Protein AF-A0AAN0K1C9-F1 (afdb_monomer_lite)

pLDDT: mean 92.08, std 9.62, range [33.06, 98.75]

Foldseek 3Di:
DPDDWFKKKADAAQDKKKKWKDQVVVRDIDIDIYHNVRIPGGHDDDPCLDQDDQALSSFQSAIDMDMPDDMWMWIDDPADIDTDDDWDDDPPDQKFKWWADEAFDPDQAKKWKKKKAAQAAFKKKKKAWQAWWWDFLESPDHPGGTDTQGHRHIDMYTDHHSTMGMIIDGGRDGRTGTMIMIRGTIFMKTWIQFHDDPCCVVPVDGDIDIDTTGTPVVD

Organism: Amphimedon queenslandica (NCBI:txid400682)

Sequence (219 aa):
MRYSGYLTISTLSPLNVTYNITIDSFNYTRNGTVTKNSPDPYVYLSSSFYTSSSSFADRFKGIHLTSDQPISVSHFSYFYEYLILPYHEYPGVSQYEYYAVSTSSYRNTSLSQVLLVGCINNTVISIIPTVDLFIPIDVQKNGSDDILVTKGNSHTITLHEGQTLLLGKGNGSDISGTHFISNKPLTVITGHQCGSTPDMIEMPSCHEMQLQVSPTITW

InterPro domains:
  IPR035234 IgGFc-binding protein, N-terminal [PF17517] (83-219)

Secondary structure (DSSP, 8-state):
-----EEEEE---SS-EEEEEEEGGGTEEEEEEEBTTB-EEEEE--GGG---SSSGGGTT-PPEEEESS--EEEEE-SS-EEEEPPP-PPTT---EEEE------S-TT--EEEEEEE-SSSEEEEEE-SS-EEEES-TTSTTPPEEEE-TT--EEEEE-TT-EEEEEE-TT---TT-EEEESS-EEEEEEEEEEPPGGGGTS---EEEEEEEPPGGG-

Radius of gyration: 18.11 Å; chains: 1; bounding box: 46×47×50 Å

Structure (mmCIF, N/CA/C/O backbone):
data_AF-A0AAN0K1C9-F1
#
_entry.id   AF-A0AAN0K1C9-F1
#
loop_
_atom_site.group_PDB
_atom_site.id
_atom_site.type_symbol
_atom_site.label_atom_id
_atom_site.label_alt_id
_atom_site.label_comp_id
_atom_site.label_asym_id
_atom_site.label_entity_id
_atom_site.label_seq_id
_atom_site.pdbx_PDB_ins_code
_atom_site.Cartn_x
_atom_site.Cartn_y
_atom_site.Cartn_z
_atom_site.occupancy
_atom_site.B_iso_or_equiv
_atom_site.auth_seq_id
_atom_site.auth_comp_id
_atom_site.auth_asym_id
_atom_site.auth_atom_id
_atom_site.pdbx_PDB_model_num
ATOM 1 N N . MET A 1 1 ? 2.025 25.532 3.169 1.00 33.06 1 MET A N 1
ATOM 2 C CA . MET A 1 1 ? 1.625 24.272 3.830 1.00 33.06 1 MET A CA 1
ATOM 3 C C . MET A 1 1 ? 1.045 23.372 2.753 1.00 33.06 1 MET A C 1
ATOM 5 O O . MET A 1 1 ? 0.039 23.745 2.170 1.00 33.06 1 MET A O 1
ATOM 9 N N . ARG A 1 2 ? 1.728 22.283 2.378 1.00 40.00 2 ARG A N 1
ATOM 10 C CA . ARG A 1 2 ? 1.160 21.299 1.442 1.00 40.00 2 ARG A CA 1
ATOM 11 C C . ARG A 1 2 ? 0.152 20.479 2.238 1.00 40.00 2 ARG A C 1
ATOM 13 O O . ARG A 1 2 ? 0.535 19.897 3.246 1.00 40.00 2 ARG A O 1
ATOM 20 N N . TYR A 1 3 ? -1.115 20.544 1.848 1.00 46.06 3 TYR A N 1
ATOM 21 C CA . TYR A 1 3 ? -2.215 19.892 2.548 1.00 46.06 3 TYR A CA 1
ATOM 22 C C . TYR A 1 3 ? -1.964 18.387 2.613 1.00 46.06 3 TYR A C 1
ATOM 24 O O . TYR A 1 3 ? -2.042 17.700 1.598 1.00 46.06 3 TYR A O 1
ATOM 32 N N . SER A 1 4 ? -1.620 17.892 3.800 1.00 64.62 4 SER A N 1
ATOM 33 C CA . SER A 1 4 ? -1.638 16.467 4.079 1.00 64.62 4 SER A CA 1
ATOM 34 C C . SER A 1 4 ? -3.087 16.055 4.308 1.00 64.62 4 SER A C 1
ATOM 36 O O . SER A 1 4 ? -3.780 16.694 5.103 1.00 64.62 4 SER A O 1
ATOM 38 N N . GLY A 1 5 ? -3.554 15.030 3.594 1.00 81.69 5 GLY A N 1
ATOM 39 C CA . GLY A 1 5 ? -4.858 14.427 3.858 1.00 81.69 5 GLY A CA 1
ATOM 40 C C . GLY A 1 5 ? -4.995 13.961 5.312 1.00 81.69 5 GLY A C 1
ATOM 41 O O . GLY A 1 5 ? -4.023 13.919 6.073 1.00 81.69 5 GLY A O 1
ATOM 42 N N . TYR A 1 6 ? -6.213 13.627 5.712 1.00 91.19 6 TYR A N 1
ATOM 43 C CA . TYR A 1 6 ? -6.521 13.095 7.034 1.00 91.19 6 TYR A CA 1
ATOM 44 C C . TYR A 1 6 ? -7.282 11.783 6.895 1.00 91.19 6 TYR A C 1
ATOM 46 O O . TYR A 1 6 ? -7.949 11.544 5.889 1.00 91.19 6 TYR A O 1
ATOM 54 N N . LEU A 1 7 ? -7.170 10.920 7.903 1.00 94.44 7 LEU A N 1
ATOM 55 C CA . LEU A 1 7 ? -8.057 9.767 7.995 1.00 94.44 7 LEU A CA 1
ATOM 56 C C . LEU A 1 7 ? -9.363 10.183 8.670 1.00 94.44 7 LEU A C 1
ATOM 58 O O . LEU A 1 7 ? -9.385 11.036 9.559 1.00 94.44 7 LEU A O 1
ATOM 62 N N . THR A 1 8 ? -10.444 9.540 8.268 1.00 95.69 8 THR A N 1
ATOM 63 C CA . THR A 1 8 ? -11.718 9.543 8.971 1.00 95.69 8 THR A CA 1
ATOM 64 C C . THR A 1 8 ? -11.947 8.136 9.498 1.00 95.69 8 THR A C 1
ATOM 66 O O . THR A 1 8 ? -11.926 7.174 8.729 1.00 95.69 8 THR A O 1
ATOM 69 N N . ILE A 1 9 ? -12.147 8.016 10.810 1.00 97.62 9 ILE A N 1
ATOM 70 C CA . ILE A 1 9 ? -12.373 6.738 11.487 1.00 97.62 9 ILE A CA 1
ATOM 71 C C . ILE A 1 9 ? -13.778 6.745 12.073 1.00 97.62 9 ILE A C 1
ATOM 73 O O . ILE A 1 9 ? -14.166 7.651 12.811 1.00 97.62 9 ILE A O 1
ATOM 77 N N . SER A 1 10 ? -14.557 5.724 11.741 1.00 97.69 10 SER A N 1
ATOM 78 C CA . SER A 1 10 ? -15.935 5.580 12.208 1.00 97.69 10 SER A CA 1
ATOM 79 C C . SER A 1 10 ? -16.248 4.128 12.549 1.00 97.69 10 SER A C 1
ATOM 81 O O . SER A 1 10 ? -15.516 3.214 12.184 1.00 97.69 10 SER A O 1
ATOM 83 N N . THR A 1 11 ? -17.340 3.899 13.268 1.00 98.12 11 THR A N 1
ATOM 84 C CA . THR A 1 11 ? -17.842 2.557 13.577 1.00 98.12 11 THR A CA 1
ATOM 85 C C . THR A 1 11 ? -19.363 2.569 13.556 1.00 98.12 11 THR A C 1
ATOM 87 O O . THR A 1 11 ? -19.981 3.618 13.716 1.00 98.12 11 THR A O 1
ATOM 90 N N . LEU A 1 12 ? -19.980 1.402 13.386 1.00 97.56 12 LEU A N 1
ATOM 91 C CA . LEU A 1 12 ? -21.415 1.220 13.615 1.00 97.56 12 LEU A CA 1
ATOM 92 C C . LEU A 1 12 ? -21.724 0.764 15.048 1.00 97.56 12 LEU A C 1
ATOM 94 O O . LEU A 1 12 ? -22.898 0.682 15.417 1.00 97.56 12 LEU A O 1
ATOM 98 N N . SER A 1 13 ? -20.697 0.475 15.854 1.00 97.19 13 SER A N 1
ATOM 99 C CA . SER A 1 13 ? -20.865 0.008 17.228 1.00 97.19 13 SER A CA 1
ATOM 100 C C . SER A 1 13 ? -21.502 1.090 18.112 1.00 97.19 13 SER A C 1
ATOM 102 O O . SER A 1 13 ? -21.074 2.250 18.080 1.00 97.19 13 SER A O 1
ATOM 104 N N . PRO A 1 14 ? -22.523 0.748 18.922 1.00 95.25 14 PRO A N 1
ATOM 105 C CA . PRO A 1 14 ? -23.060 1.656 19.933 1.00 95.25 14 PRO A CA 1
ATOM 106 C C . PRO A 1 14 ? -22.138 1.778 21.156 1.00 95.25 14 PRO A C 1
ATOM 108 O O . PRO A 1 14 ? -22.350 2.661 21.984 1.00 95.25 14 PRO A O 1
ATOM 111 N N . LEU A 1 15 ? -21.148 0.888 21.289 1.00 96.75 15 LEU A N 1
ATOM 112 C CA . LEU A 1 15 ? -20.151 0.909 22.354 1.00 96.75 15 LEU A CA 1
ATOM 113 C C . LEU A 1 15 ? -18.926 1.723 21.928 1.00 96.75 15 LEU A C 1
ATOM 115 O O . LEU A 1 15 ? -18.698 1.950 20.740 1.00 96.75 15 LEU A O 1
ATOM 119 N N . ASN A 1 16 ? -18.126 2.132 22.912 1.00 97.88 16 ASN A N 1
ATOM 120 C CA . ASN A 1 16 ? -16.812 2.715 22.659 1.00 97.88 16 ASN A CA 1
ATOM 121 C C . ASN A 1 16 ? -15.917 1.674 21.980 1.00 97.88 16 ASN A C 1
ATOM 123 O O . ASN A 1 16 ? -15.723 0.585 22.519 1.00 97.88 16 ASN A O 1
ATOM 127 N N . VAL A 1 17 ? -15.379 2.040 20.820 1.00 98.44 17 VAL A N 1
ATOM 128 C CA . VAL A 1 17 ? -14.394 1.266 20.062 1.00 98.44 17 VAL A CA 1
ATOM 129 C C . VAL A 1 17 ? -13.075 2.007 20.140 1.00 98.44 17 VAL A C 1
ATOM 131 O O . VAL A 1 17 ? -12.996 3.175 19.747 1.00 98.44 17 VAL A O 1
ATOM 134 N N . THR A 1 18 ? -12.054 1.353 20.677 1.00 98.38 18 THR A N 1
ATOM 135 C CA . THR A 1 18 ? -10.714 1.925 20.766 1.00 98.38 18 THR A CA 1
ATOM 136 C C . THR A 1 18 ? -9.910 1.547 19.532 1.00 98.38 18 THR A C 1
ATOM 138 O O . THR A 1 18 ? -10.008 0.434 19.015 1.00 98.38 18 THR A O 1
ATOM 141 N N . TYR A 1 19 ? -9.130 2.498 19.029 1.00 98.31 19 TYR A N 1
ATOM 142 C CA . TYR A 1 19 ? -8.223 2.267 17.915 1.00 98.31 19 TYR A CA 1
ATOM 143 C C . TYR A 1 19 ? -6.839 2.829 18.235 1.00 98.31 19 TYR A C 1
ATOM 145 O O . TYR A 1 19 ? -6.699 3.781 19.011 1.00 98.31 19 TYR A O 1
ATOM 153 N N . ASN A 1 20 ? -5.823 2.252 17.606 1.00 98.19 20 ASN A N 1
ATOM 154 C CA . ASN A 1 20 ? -4.437 2.670 17.718 1.00 98.19 20 ASN A CA 1
ATOM 155 C C . ASN A 1 20 ? -3.793 2.728 16.329 1.00 98.19 20 ASN A C 1
ATOM 157 O O . ASN A 1 20 ? -3.970 1.820 15.518 1.00 98.19 20 ASN A O 1
ATOM 161 N N . ILE A 1 21 ? -3.049 3.798 16.070 1.00 97.38 21 ILE A N 1
ATOM 162 C CA . ILE A 1 21 ? -2.261 4.016 14.859 1.00 97.38 21 ILE A CA 1
ATOM 163 C C . ILE A 1 21 ? -0.796 4.051 15.266 1.00 97.38 21 ILE A C 1
ATOM 165 O O . ILE A 1 21 ? -0.411 4.918 16.053 1.00 97.38 21 ILE A O 1
ATOM 169 N N . THR A 1 22 ? 0.021 3.176 14.690 1.00 97.00 22 THR A N 1
ATOM 170 C CA . THR A 1 22 ? 1.473 3.177 14.875 1.00 97.00 22 THR A CA 1
ATOM 171 C C . THR A 1 22 ? 2.214 3.316 13.554 1.00 97.00 22 THR A C 1
ATOM 173 O O . THR A 1 22 ? 1.748 2.891 12.494 1.00 97.00 22 THR A O 1
ATOM 176 N N . ILE A 1 23 ? 3.375 3.968 13.623 1.00 94.69 23 ILE A N 1
ATOM 177 C CA . ILE A 1 23 ? 4.350 4.042 12.532 1.00 94.69 23 ILE A CA 1
ATOM 178 C C . ILE A 1 23 ? 5.735 3.915 13.162 1.00 94.69 23 ILE A C 1
ATOM 180 O O . ILE A 1 23 ? 6.307 4.890 13.662 1.00 94.69 23 ILE A O 1
ATOM 184 N N . ASP A 1 24 ? 6.256 2.692 13.167 1.00 92.81 24 ASP A N 1
ATOM 185 C CA . ASP A 1 24 ? 7.396 2.306 14.003 1.00 92.81 24 ASP A CA 1
ATOM 186 C C . ASP A 1 24 ? 8.668 3.094 13.680 1.00 92.81 24 ASP A C 1
ATOM 188 O O . ASP A 1 24 ? 9.373 3.550 14.580 1.00 92.81 24 ASP A O 1
ATOM 192 N N . SER A 1 25 ? 8.929 3.346 12.396 1.00 92.38 25 SER A N 1
ATOM 193 C CA . SER A 1 25 ? 10.110 4.092 11.937 1.00 92.38 25 SER A CA 1
ATOM 194 C C . SER A 1 25 ? 10.165 5.543 12.418 1.00 92.38 25 SER A C 1
ATOM 196 O O . SER A 1 25 ? 11.238 6.147 12.425 1.00 92.38 25 SER A O 1
ATOM 198 N N . PHE A 1 26 ? 9.027 6.101 12.834 1.00 93.38 26 PHE A N 1
ATOM 199 C CA . PHE A 1 26 ? 8.923 7.454 13.372 1.00 93.38 26 PHE A CA 1
ATOM 200 C C . PHE A 1 26 ? 8.668 7.474 14.878 1.00 93.38 26 PHE A C 1
ATOM 202 O O . PHE A 1 26 ? 8.499 8.560 15.432 1.00 93.38 26 PHE A O 1
ATOM 209 N N . ASN A 1 27 ? 8.618 6.307 15.538 1.00 95.06 27 ASN A N 1
ATOM 210 C CA . ASN A 1 27 ? 8.170 6.178 16.926 1.00 95.06 27 ASN A CA 1
ATOM 211 C C . ASN A 1 27 ? 6.843 6.933 17.161 1.00 95.06 27 ASN A C 1
ATOM 213 O O . ASN A 1 27 ? 6.670 7.656 18.146 1.00 95.06 27 ASN A O 1
ATOM 217 N N . TYR A 1 28 ? 5.940 6.845 16.181 1.00 95.00 28 TYR A N 1
ATOM 218 C CA . TYR A 1 28 ? 4.659 7.535 16.206 1.00 95.00 28 TYR A CA 1
ATOM 219 C C . TYR A 1 28 ? 3.581 6.589 16.713 1.00 95.00 28 TYR A C 1
ATOM 221 O O . TYR A 1 28 ? 3.413 5.500 16.166 1.00 95.00 28 TYR A O 1
ATOM 229 N N . THR A 1 29 ? 2.810 7.061 17.689 1.00 96.62 29 THR A N 1
ATOM 230 C CA . THR A 1 29 ? 1.634 6.369 18.214 1.00 96.62 29 THR A CA 1
ATOM 231 C C . THR A 1 29 ? 0.508 7.374 18.410 1.00 96.62 29 THR A C 1
ATOM 233 O O . THR A 1 29 ? 0.707 8.429 19.019 1.00 96.62 29 THR A O 1
ATOM 236 N N . ARG A 1 30 ? -0.692 7.036 17.939 1.00 95.94 30 ARG A N 1
ATOM 237 C CA . ARG A 1 30 ? -1.924 7.773 18.220 1.00 95.94 30 ARG A CA 1
ATOM 238 C C . ARG A 1 30 ? -3.024 6.800 18.608 1.00 95.94 30 ARG A C 1
ATOM 240 O O . ARG A 1 30 ? -3.415 5.958 17.812 1.00 95.94 30 ARG A O 1
ATOM 247 N N . ASN A 1 31 ? -3.589 7.017 19.786 1.00 97.44 31 ASN A N 1
ATOM 248 C CA . ASN A 1 31 ? -4.783 6.316 20.236 1.00 97.44 31 ASN A CA 1
ATOM 249 C C . ASN A 1 31 ? -6.020 7.187 20.017 1.00 97.44 31 ASN A C 1
ATOM 251 O O . ASN A 1 31 ? -5.942 8.416 20.093 1.00 97.44 31 ASN A O 1
ATOM 255 N N . GLY A 1 32 ? -7.163 6.549 19.806 1.00 97.31 32 GLY A N 1
ATOM 256 C CA . GLY A 1 32 ? -8.448 7.228 19.778 1.00 97.31 32 GLY A CA 1
ATOM 257 C C . GLY A 1 32 ? -9.598 6.315 20.168 1.00 97.31 32 GLY A C 1
ATOM 258 O O . GLY A 1 32 ? -9.439 5.119 20.418 1.00 97.31 32 GLY A O 1
ATOM 259 N N . THR A 1 33 ? -10.779 6.908 20.276 1.00 98.06 33 THR A N 1
ATOM 260 C CA . THR A 1 33 ? -12.010 6.194 20.607 1.00 98.06 33 THR A CA 1
ATOM 261 C C . THR A 1 33 ? -13.136 6.753 19.764 1.00 98.06 33 THR A C 1
ATOM 263 O O . THR A 1 33 ? -13.287 7.968 19.661 1.00 98.06 33 THR A O 1
ATOM 266 N N . VAL A 1 34 ? -13.918 5.863 19.163 1.00 98.31 34 VAL A N 1
ATOM 267 C CA . VAL A 1 34 ? -15.064 6.215 18.324 1.00 98.31 34 VAL A CA 1
ATOM 268 C C . VAL A 1 34 ? -16.305 5.454 18.771 1.00 98.31 34 VAL A C 1
ATOM 270 O O . VAL A 1 34 ? -16.225 4.381 19.365 1.00 98.31 34 VAL A O 1
ATOM 2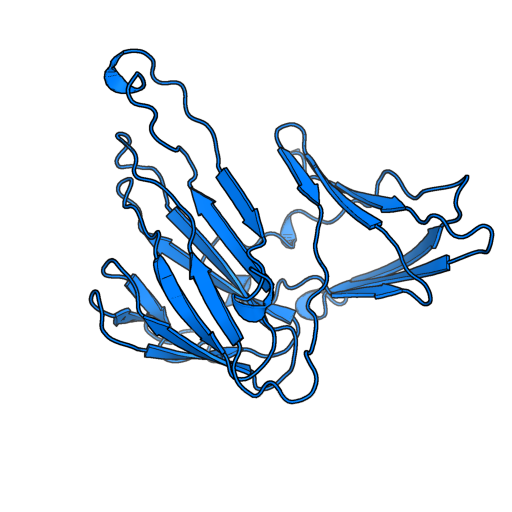73 N N . THR A 1 35 ? -17.468 6.020 18.473 1.00 98.06 35 THR A N 1
ATOM 274 C CA . THR A 1 35 ? -18.777 5.360 18.597 1.00 98.06 35 THR A CA 1
ATOM 275 C C . THR A 1 35 ? -19.601 5.671 17.353 1.00 98.06 35 THR A C 1
ATOM 277 O O . THR A 1 35 ? -19.266 6.592 16.605 1.00 98.06 35 THR A O 1
ATOM 280 N N . LYS A 1 36 ? -20.726 4.975 17.157 1.00 96.88 36 LYS A N 1
ATOM 281 C CA . LYS A 1 36 ? -21.668 5.251 16.060 1.00 96.88 36 LYS A CA 1
ATOM 282 C C . LYS A 1 36 ? -22.036 6.732 15.900 1.00 96.88 36 LYS A C 1
ATOM 284 O O . LYS A 1 36 ? -22.201 7.197 14.778 1.00 96.88 36 LYS A O 1
ATOM 289 N N . ASN A 1 37 ? -22.172 7.463 17.007 1.00 97.25 37 ASN A N 1
ATOM 290 C CA . ASN A 1 37 ? -22.610 8.863 16.999 1.00 97.25 37 ASN A CA 1
ATOM 291 C C . ASN A 1 37 ? -21.453 9.865 17.163 1.00 97.25 37 ASN A C 1
ATOM 293 O O . ASN A 1 37 ? -21.694 11.068 17.160 1.00 97.25 37 ASN A O 1
ATOM 297 N N . SER A 1 38 ? -20.217 9.387 17.327 1.00 97.31 38 SER A N 1
ATOM 298 C CA . SER A 1 38 ? -19.027 10.224 17.499 1.00 97.31 38 SER A CA 1
ATOM 299 C C . SER A 1 38 ? -17.847 9.609 16.738 1.00 97.31 38 SER A C 1
ATOM 301 O O . SER A 1 38 ? -17.017 8.931 17.354 1.00 97.31 38 SER A O 1
ATOM 303 N N . PRO A 1 39 ? -17.783 9.785 15.404 1.00 97.19 39 PRO A N 1
ATOM 304 C CA . PRO A 1 39 ? -16.604 9.410 14.629 1.00 97.19 39 PRO A CA 1
ATOM 305 C C . PRO A 1 39 ? -15.412 10.321 14.968 1.00 97.19 39 PRO A C 1
ATOM 307 O O . PRO A 1 39 ? -15.586 11.389 15.556 1.00 97.19 39 PRO A O 1
ATOM 310 N N . ASP A 1 40 ? -14.209 9.923 14.555 1.00 97.19 40 ASP A N 1
ATOM 311 C CA . ASP A 1 40 ? -13.023 10.786 14.531 1.00 97.19 40 ASP A CA 1
ATOM 312 C C . ASP A 1 40 ? -12.809 11.272 13.085 1.00 97.19 40 ASP A C 1
ATOM 314 O O . ASP A 1 40 ? -12.222 10.553 12.268 1.00 97.19 40 ASP A O 1
ATOM 318 N N . PRO A 1 41 ? -13.358 12.446 12.714 1.00 93.94 41 PRO A N 1
ATOM 319 C CA . PRO A 1 41 ? -13.371 12.901 11.328 1.00 93.94 41 PRO A CA 1
ATOM 320 C C . PRO A 1 41 ? -12.017 13.410 10.831 1.00 93.94 41 PRO A C 1
ATOM 322 O O . PRO A 1 41 ? -11.820 13.452 9.622 1.00 93.94 41 PRO A O 1
ATOM 325 N N . TYR A 1 42 ? -11.102 13.795 11.728 1.00 93.50 42 TYR A N 1
ATOM 326 C CA . TYR A 1 42 ? -9.882 14.526 11.377 1.00 93.50 42 TYR A CA 1
ATOM 327 C C . TYR A 1 42 ? -8.641 13.912 12.025 1.00 93.50 42 TYR A C 1
ATOM 329 O O . TYR A 1 42 ? -7.988 14.483 12.908 1.00 93.50 42 TYR A O 1
ATOM 337 N N . VAL A 1 43 ? -8.269 12.732 11.543 1.00 94.56 43 VAL A N 1
ATOM 338 C CA . VAL A 1 43 ? -7.042 12.063 11.955 1.00 94.56 43 VAL A CA 1
ATOM 339 C C . VAL A 1 43 ? -5.870 12.549 11.102 1.00 94.56 43 VAL A C 1
ATOM 341 O O . VAL A 1 43 ? -5.519 11.944 10.090 1.00 94.56 43 VAL A O 1
ATOM 344 N N . TYR A 1 44 ? -5.269 13.677 11.487 1.00 91.62 44 TYR A N 1
ATOM 345 C CA . TYR A 1 44 ? -4.112 14.226 10.775 1.00 91.62 44 TYR A CA 1
ATOM 346 C C . TYR A 1 44 ? -2.852 13.377 10.963 1.00 91.62 44 TYR A C 1
ATOM 348 O O . TYR A 1 44 ? -2.445 13.085 12.090 1.00 91.62 44 TYR A O 1
ATOM 356 N N . LEU A 1 45 ? -2.212 13.051 9.841 1.00 88.38 45 LEU A N 1
ATOM 357 C CA . LEU A 1 45 ? -0.918 12.383 9.768 1.00 88.38 45 LEU A CA 1
ATOM 358 C C . LEU A 1 45 ? 0.117 13.317 9.135 1.00 88.38 45 LEU A C 1
ATOM 360 O O . LEU A 1 45 ? -0.205 14.132 8.270 1.00 88.38 45 LEU A O 1
ATOM 364 N N . SER A 1 46 ? 1.372 13.214 9.573 1.00 89.44 46 SER A N 1
ATOM 365 C CA . SER A 1 46 ? 2.448 14.044 9.031 1.00 89.44 46 SER A CA 1
ATOM 366 C C . SER A 1 46 ? 2.735 13.683 7.574 1.00 89.44 46 SER A C 1
ATOM 368 O O . SER A 1 46 ? 2.882 12.511 7.231 1.00 89.44 46 SER A O 1
ATOM 370 N N . SER A 1 47 ? 2.939 14.695 6.727 1.00 86.81 47 SER A N 1
ATOM 371 C CA . SER A 1 47 ? 3.417 14.496 5.347 1.00 86.81 47 SER A CA 1
ATOM 372 C C . SER A 1 47 ? 4.774 13.777 5.254 1.00 86.81 47 SER A C 1
ATOM 374 O O . SER A 1 47 ? 5.098 13.217 4.210 1.00 86.81 47 SER A O 1
ATOM 376 N N . SER A 1 48 ? 5.556 13.728 6.342 1.00 88.81 48 SER A N 1
ATOM 377 C CA . SER A 1 48 ? 6.792 12.932 6.407 1.00 88.81 48 SER A CA 1
ATOM 378 C C . SER A 1 48 ? 6.551 11.427 6.253 1.00 88.81 48 SER A C 1
ATOM 380 O O . SER A 1 48 ? 7.478 10.700 5.898 1.00 88.81 48 SER A O 1
ATOM 382 N N . PHE A 1 49 ? 5.321 10.963 6.492 1.00 90.12 49 PHE A N 1
ATOM 383 C CA . PHE A 1 49 ? 4.931 9.558 6.371 1.00 90.12 49 PHE A CA 1
ATOM 384 C C . PHE A 1 49 ? 4.597 9.157 4.926 1.00 90.12 49 PHE A C 1
ATOM 386 O O . PHE A 1 49 ? 4.328 7.993 4.656 1.00 90.12 49 PHE A O 1
ATOM 393 N N . TYR A 1 50 ? 4.639 10.084 3.964 1.00 89.06 50 TYR A N 1
ATOM 394 C CA . TYR A 1 50 ? 4.395 9.751 2.561 1.00 89.06 50 TYR A CA 1
ATOM 395 C C . TYR A 1 50 ? 5.557 8.978 1.952 1.00 89.06 50 TYR A C 1
ATOM 397 O O . TYR A 1 50 ? 6.715 9.384 2.066 1.00 89.06 50 TYR A O 1
ATOM 405 N N . THR A 1 51 ? 5.236 7.879 1.273 1.00 91.25 51 THR A N 1
ATOM 406 C CA . THR A 1 51 ? 6.186 7.154 0.426 1.00 91.25 51 THR A CA 1
ATOM 407 C C . THR A 1 51 ? 6.211 7.839 -0.935 1.00 91.25 51 THR A C 1
ATOM 409 O O . THR A 1 51 ? 5.211 7.829 -1.646 1.00 91.25 51 THR A O 1
ATOM 412 N N . SER A 1 52 ? 7.330 8.473 -1.280 1.00 89.75 52 SER A N 1
ATOM 413 C CA . SER A 1 52 ? 7.457 9.296 -2.493 1.00 89.75 52 SER A CA 1
ATOM 414 C C . SER A 1 52 ? 8.455 8.739 -3.508 1.00 89.75 52 SER A C 1
ATOM 416 O O . SER A 1 52 ? 8.506 9.194 -4.649 1.00 89.75 52 SER A O 1
ATOM 418 N N . SER A 1 53 ? 9.250 7.754 -3.097 1.00 89.75 53 SER A N 1
ATOM 419 C CA . SER A 1 53 ? 10.326 7.162 -3.881 1.00 89.75 53 SER A CA 1
ATOM 420 C C . SER A 1 53 ? 10.558 5.699 -3.496 1.00 89.75 53 SER A C 1
ATOM 422 O O . SER A 1 53 ? 10.080 5.227 -2.466 1.00 89.75 53 SER A O 1
ATOM 424 N N . SER A 1 54 ? 11.345 4.993 -4.308 1.00 87.94 54 SER A N 1
ATOM 425 C CA . SER A 1 54 ? 11.865 3.649 -4.015 1.00 87.94 54 SER A CA 1
ATOM 426 C C . SER A 1 54 ? 13.105 3.658 -3.100 1.00 87.94 54 SER A C 1
ATOM 428 O O . SER A 1 54 ? 13.674 2.599 -2.800 1.00 87.94 54 SER A O 1
ATOM 430 N N . SER A 1 55 ? 13.562 4.843 -2.670 1.00 90.88 55 SER A N 1
ATOM 431 C CA . SER A 1 55 ? 14.781 5.001 -1.872 1.00 90.88 55 SER A CA 1
ATOM 432 C C . SER A 1 55 ? 14.645 4.349 -0.499 1.00 90.88 55 SER A C 1
ATOM 434 O O . SER A 1 55 ? 13.553 4.273 0.055 1.00 90.88 55 SER A O 1
ATOM 436 N N . PHE A 1 56 ? 15.764 3.913 0.082 1.00 92.19 56 PHE A N 1
ATOM 437 C CA . PHE A 1 56 ? 15.761 3.220 1.373 1.00 92.19 56 PHE A CA 1
ATOM 438 C C . PHE A 1 56 ? 15.079 4.018 2.499 1.00 92.19 56 PHE A C 1
ATOM 440 O O . PHE A 1 56 ? 14.369 3.442 3.318 1.00 92.19 56 PHE A O 1
ATOM 447 N N . ALA A 1 57 ? 15.223 5.347 2.501 1.00 90.75 57 ALA A N 1
ATOM 448 C CA . ALA A 1 57 ? 14.595 6.230 3.487 1.00 90.75 57 ALA A CA 1
ATOM 449 C C . ALA A 1 57 ? 13.052 6.235 3.424 1.00 90.75 57 ALA A C 1
ATOM 451 O O . ALA A 1 57 ? 12.395 6.569 4.409 1.00 90.75 57 ALA A O 1
ATOM 452 N N . ASP A 1 58 ? 12.472 5.843 2.288 1.00 93.25 58 ASP A N 1
ATOM 453 C CA . ASP A 1 58 ? 11.026 5.766 2.080 1.00 93.25 58 ASP A CA 1
ATOM 454 C C . ASP A 1 58 ? 10.458 4.352 2.314 1.00 93.25 58 ASP A C 1
ATOM 456 O O . ASP A 1 58 ? 9.244 4.174 2.225 1.00 93.25 58 ASP A O 1
ATOM 460 N N . ARG A 1 59 ? 11.290 3.351 2.654 1.00 93.31 59 ARG A N 1
ATOM 461 C CA . ARG A 1 59 ? 10.886 1.928 2.732 1.00 93.31 59 ARG A CA 1
ATOM 462 C C . ARG A 1 59 ? 10.285 1.471 4.062 1.00 93.31 59 ARG A C 1
ATOM 464 O O . ARG A 1 59 ? 10.010 0.289 4.242 1.00 93.31 59 ARG A O 1
ATOM 471 N N . PHE A 1 60 ? 10.088 2.378 5.011 1.00 94.00 60 PHE A N 1
ATOM 472 C CA . PHE A 1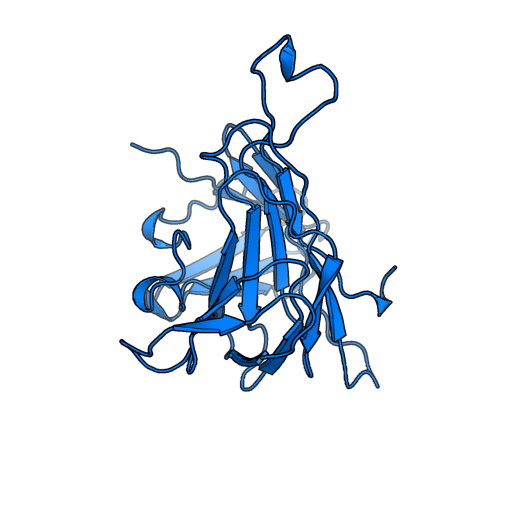 60 ? 9.645 2.036 6.367 1.00 94.00 60 PHE A CA 1
ATOM 473 C C . PHE A 1 60 ? 8.471 2.908 6.803 1.00 94.00 60 PHE A C 1
ATOM 475 O O . PHE A 1 60 ? 8.407 3.337 7.946 1.00 94.00 60 PHE A O 1
ATOM 482 N N . LYS A 1 61 ? 7.573 3.258 5.882 1.00 94.38 61 LYS A N 1
ATOM 483 C CA . LYS A 1 61 ? 6.517 4.253 6.130 1.00 94.38 61 LYS A CA 1
ATOM 484 C C . LYS A 1 61 ? 5.120 3.642 6.273 1.00 94.38 61 LYS A C 1
ATOM 486 O O . LYS A 1 61 ? 4.127 4.359 6.171 1.00 94.38 61 LYS A O 1
ATOM 491 N N . GLY A 1 62 ? 5.032 2.328 6.484 1.00 94.50 62 GLY A N 1
ATOM 492 C CA . GLY A 1 62 ? 3.767 1.630 6.669 1.00 94.50 62 GLY A CA 1
ATOM 493 C C . GLY A 1 62 ? 3.041 2.119 7.919 1.00 94.50 62 GLY A C 1
ATOM 494 O O . GLY A 1 62 ? 3.630 2.229 8.991 1.00 94.50 62 GLY A O 1
ATOM 495 N N . ILE A 1 63 ? 1.755 2.420 7.761 1.00 94.50 63 ILE A N 1
ATOM 496 C CA . ILE A 1 63 ? 0.873 2.829 8.852 1.00 94.50 63 ILE A CA 1
ATOM 497 C C . ILE A 1 63 ? 0.121 1.590 9.318 1.00 94.50 63 ILE A C 1
ATOM 499 O O . ILE A 1 63 ? -0.635 1.004 8.541 1.00 94.50 63 ILE A O 1
ATOM 503 N N . HIS A 1 64 ? 0.307 1.207 10.577 1.00 95.69 64 HIS A N 1
ATOM 504 C CA . HIS A 1 64 ? -0.433 0.109 11.180 1.00 95.69 64 HIS A CA 1
ATOM 505 C C . HIS A 1 64 ? -1.584 0.682 12.006 1.00 95.69 64 HIS A C 1
ATOM 507 O O . HIS A 1 64 ? -1.371 1.421 12.964 1.00 95.69 64 HIS A O 1
ATOM 513 N N . LEU A 1 65 ? -2.816 0.368 11.610 1.00 96.62 65 LEU A N 1
ATOM 514 C CA . LEU A 1 65 ? -4.024 0.763 12.320 1.00 96.62 65 LEU A CA 1
ATOM 515 C C . LEU A 1 65 ? -4.721 -0.486 12.857 1.00 96.62 65 LEU A C 1
ATOM 517 O O . LEU A 1 65 ? -5.057 -1.388 12.095 1.00 96.62 65 LEU A O 1
ATOM 521 N N . THR A 1 66 ? -4.945 -0.517 14.167 1.00 96.88 66 THR A N 1
ATOM 522 C CA . THR A 1 66 ? -5.624 -1.610 14.875 1.00 96.88 66 THR A CA 1
ATOM 523 C C . THR A 1 66 ? -6.811 -1.082 15.667 1.00 96.88 66 THR A C 1
ATOM 525 O O . THR A 1 66 ? -6.839 0.088 16.052 1.00 96.88 66 THR A O 1
ATOM 528 N N . SER A 1 67 ? -7.796 -1.939 15.920 1.00 97.50 67 SER A N 1
ATOM 529 C CA . SER A 1 67 ? -8.946 -1.623 16.768 1.00 97.50 67 SER A CA 1
ATOM 530 C C . SER A 1 67 ? -9.455 -2.856 17.504 1.00 97.50 67 SER A C 1
ATOM 532 O O . SER A 1 67 ? -9.250 -3.986 17.063 1.00 97.50 67 SER A O 1
ATOM 534 N N . ASP A 1 68 ? -10.125 -2.638 18.634 1.00 97.44 68 ASP A N 1
ATOM 535 C CA . ASP A 1 68 ? -10.728 -3.707 19.445 1.00 97.44 68 ASP A CA 1
ATOM 536 C C . ASP A 1 68 ? -12.060 -4.233 18.874 1.00 97.44 68 ASP A C 1
ATOM 538 O O . ASP A 1 68 ? -12.480 -5.347 19.188 1.00 97.44 68 ASP A O 1
ATOM 542 N N . GLN A 1 69 ? -12.719 -3.452 18.015 1.00 97.12 69 GLN A N 1
ATOM 543 C CA . GLN A 1 69 ? -13.936 -3.809 17.283 1.00 97.12 69 GLN A CA 1
ATOM 544 C C . GLN A 1 69 ? -13.889 -3.263 15.846 1.00 97.12 69 GLN A C 1
ATOM 546 O O . GLN A 1 69 ? -13.065 -2.394 15.546 1.00 97.12 69 GLN A O 1
ATOM 551 N N . PRO A 1 70 ? -14.777 -3.726 14.942 1.00 97.00 70 PRO A N 1
ATOM 552 C CA . PRO A 1 70 ? -14.821 -3.237 13.569 1.00 97.00 70 PRO A CA 1
ATOM 553 C C . PRO A 1 70 ? -14.988 -1.715 13.462 1.00 97.00 70 PRO A C 1
ATOM 555 O O . PRO A 1 70 ? -15.874 -1.105 14.074 1.00 97.00 70 PRO A O 1
ATOM 558 N N . ILE A 1 71 ? -14.157 -1.125 12.610 1.00 97.75 71 ILE A N 1
ATOM 559 C CA . ILE A 1 71 ? -14.173 0.285 12.224 1.00 97.75 71 ILE A CA 1
ATOM 560 C C . ILE A 1 71 ? -14.102 0.403 10.699 1.00 97.75 71 ILE A C 1
ATOM 562 O O . ILE A 1 71 ? -13.657 -0.514 10.013 1.00 97.75 71 ILE A O 1
ATOM 566 N N . SER A 1 72 ? -14.524 1.550 10.180 1.00 97.38 72 SER 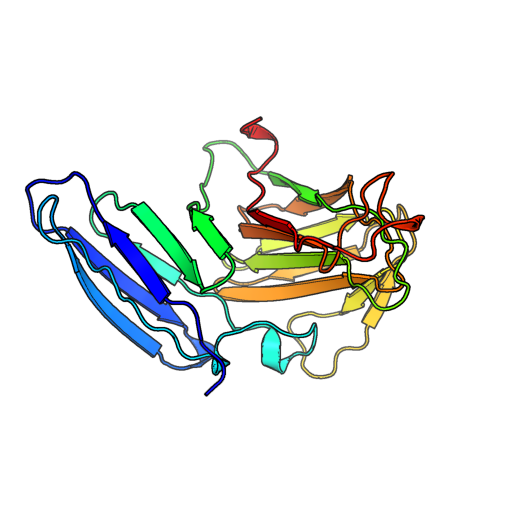A N 1
ATOM 567 C CA . SER A 1 72 ? -14.276 1.981 8.809 1.00 97.38 72 SER A CA 1
ATOM 568 C C . SER A 1 72 ? -13.232 3.085 8.828 1.00 97.38 72 SER A C 1
ATOM 570 O O . SER A 1 72 ? -13.346 4.027 9.617 1.00 97.38 72 SER A O 1
ATOM 572 N N . VAL A 1 73 ? -12.243 2.975 7.943 1.00 96.88 73 VAL A N 1
ATOM 573 C CA . VAL A 1 73 ? -11.166 3.953 7.795 1.00 96.88 73 VAL A CA 1
ATOM 574 C C . VAL A 1 73 ? -11.162 4.448 6.358 1.00 96.88 73 VAL A C 1
ATOM 576 O O . VAL A 1 73 ? -10.948 3.670 5.433 1.00 96.88 73 VAL A O 1
ATOM 579 N N . SER A 1 74 ? -11.364 5.745 6.177 1.00 94.75 74 SER A N 1
ATOM 580 C CA . SER A 1 74 ? -11.235 6.402 4.876 1.00 94.75 74 SER A CA 1
ATOM 581 C C . SER A 1 74 ? -10.103 7.412 4.935 1.00 94.75 74 SER A C 1
ATOM 583 O O . SER A 1 74 ? -9.905 8.057 5.961 1.00 94.75 74 SER A O 1
ATOM 585 N N . HIS A 1 75 ? -9.365 7.572 3.845 1.00 91.06 75 HIS A N 1
ATOM 586 C CA . HIS A 1 75 ? -8.450 8.692 3.682 1.00 91.06 75 HIS A CA 1
ATOM 587 C C . HIS A 1 75 ? -9.128 9.770 2.848 1.00 91.06 75 HIS A C 1
ATOM 589 O O . HIS A 1 75 ? -9.614 9.483 1.755 1.00 91.06 75 HIS A O 1
ATOM 595 N N . PHE A 1 76 ? -9.092 11.006 3.333 1.00 88.38 76 PHE A N 1
ATOM 596 C CA . PHE A 1 76 ? -9.591 12.173 2.629 1.00 88.38 76 PHE A CA 1
ATOM 597 C C . PHE A 1 76 ? -8.466 13.175 2.369 1.00 88.38 76 PHE A C 1
ATOM 599 O O . PHE A 1 76 ? -7.679 13.529 3.246 1.00 88.38 76 PHE A O 1
ATOM 606 N N . SER A 1 77 ? -8.437 13.702 1.155 1.00 82.69 77 SER A N 1
ATOM 607 C CA . SER A 1 77 ? -7.659 14.866 0.752 1.00 82.69 77 SER A CA 1
ATOM 608 C C . SER A 1 77 ? -8.528 15.762 -0.125 1.00 82.69 77 SER A C 1
ATOM 610 O O . SER A 1 77 ? -9.578 15.343 -0.597 1.00 82.69 77 SER A O 1
ATOM 612 N N . TYR A 1 78 ? -8.075 16.988 -0.393 1.00 77.19 78 TYR A N 1
ATOM 613 C CA . TYR A 1 78 ? -8.828 17.935 -1.224 1.00 77.19 78 TYR A CA 1
ATOM 614 C C . TYR A 1 78 ? -9.205 17.378 -2.613 1.00 77.19 78 TYR A C 1
ATOM 616 O O . TYR A 1 78 ? -10.193 17.809 -3.196 1.00 77.19 78 TYR A O 1
ATOM 624 N N . PHE A 1 79 ? -8.427 16.425 -3.132 1.00 74.62 79 PHE A N 1
ATOM 625 C CA . PHE A 1 79 ? -8.608 15.870 -4.473 1.00 74.62 79 PHE A CA 1
ATOM 626 C C . PHE A 1 79 ? -9.094 14.415 -4.485 1.00 74.62 79 PHE A C 1
ATOM 628 O O . PHE A 1 79 ? -9.618 13.971 -5.502 1.00 74.62 79 PHE A O 1
ATOM 635 N N . TYR A 1 80 ? -8.939 13.680 -3.379 1.00 79.25 80 TYR A N 1
ATOM 636 C CA . TYR A 1 80 ? -9.133 12.229 -3.347 1.00 79.25 80 TYR A CA 1
ATOM 637 C C . TYR A 1 80 ? -9.763 11.773 -2.045 1.00 79.25 80 TYR A C 1
ATOM 639 O O . TYR A 1 80 ? -9.318 12.175 -0.968 1.00 79.25 80 TYR A O 1
ATOM 647 N N . GLU A 1 81 ? -10.700 10.843 -2.159 1.00 85.50 81 GLU A N 1
ATOM 648 C CA . GLU A 1 81 ? -11.206 10.047 -1.053 1.00 85.50 81 GLU A CA 1
ATOM 649 C C . GLU A 1 81 ? -11.130 8.570 -1.437 1.00 85.50 81 GLU A C 1
ATOM 651 O O . GLU A 1 81 ? -11.494 8.198 -2.552 1.00 85.50 81 GLU A O 1
ATOM 656 N N . TYR A 1 82 ? -10.640 7.727 -0.532 1.00 87.94 82 TYR A N 1
ATOM 657 C CA . TYR A 1 82 ? -10.684 6.281 -0.723 1.00 87.94 82 TYR A CA 1
ATOM 658 C C . TYR A 1 82 ? -10.840 5.546 0.603 1.00 87.94 82 TYR A C 1
ATOM 660 O O . TYR A 1 82 ? -10.325 5.964 1.644 1.00 87.94 82 TYR A O 1
ATOM 668 N N . LEU A 1 83 ? -11.552 4.422 0.539 1.00 92.25 83 LEU A N 1
ATOM 669 C CA . LEU A 1 83 ? -11.666 3.476 1.638 1.00 92.25 83 LEU A CA 1
ATOM 670 C C . LEU A 1 83 ? -10.347 2.710 1.779 1.00 92.25 83 LEU A C 1
ATOM 672 O O . LEU A 1 83 ? -9.817 2.196 0.793 1.00 92.25 83 LEU A O 1
ATOM 676 N N . ILE A 1 84 ? -9.835 2.621 3.002 1.00 93.50 84 ILE A N 1
ATOM 677 C CA . ILE A 1 84 ? -8.683 1.785 3.330 1.00 93.50 84 ILE A CA 1
ATOM 678 C C . ILE A 1 84 ? -9.211 0.409 3.716 1.00 93.50 84 ILE A C 1
ATOM 680 O O . ILE A 1 84 ? -9.999 0.275 4.654 1.00 93.50 84 ILE A O 1
ATOM 684 N N . LEU A 1 85 ? -8.780 -0.616 2.987 1.00 94.25 85 LEU A N 1
ATOM 685 C CA . LEU A 1 85 ? -9.185 -1.989 3.251 1.00 94.25 85 LEU A CA 1
ATOM 686 C C . LEU A 1 85 ? -8.186 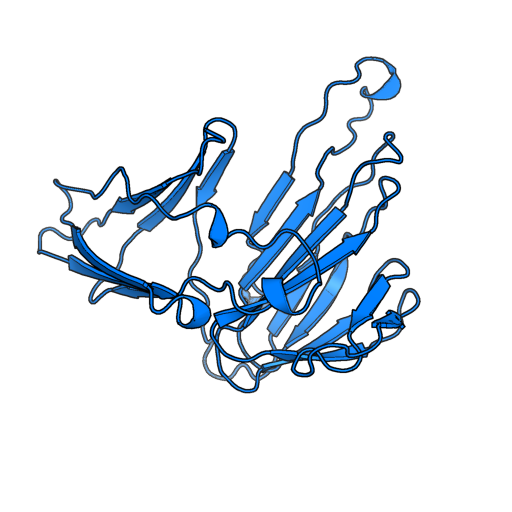-2.648 4.211 1.00 94.25 85 LEU A C 1
ATOM 688 O O . LEU A 1 85 ? -6.974 -2.439 4.074 1.00 94.25 85 LEU A O 1
ATOM 692 N N . PRO A 1 86 ? -8.653 -3.466 5.166 1.00 93.44 86 PRO A N 1
ATOM 693 C CA . PRO A 1 86 ? -7.753 -4.277 5.969 1.00 93.44 86 PRO A CA 1
ATOM 694 C C . PRO A 1 86 ? -7.066 -5.320 5.081 1.00 93.44 86 PRO A C 1
ATOM 696 O O . PRO A 1 86 ? -7.660 -5.831 4.127 1.00 93.44 86 PRO A O 1
ATOM 699 N N . TYR A 1 87 ? -5.830 -5.684 5.419 1.00 92.56 87 TYR A N 1
ATOM 700 C CA . TYR A 1 87 ? -5.296 -6.952 4.934 1.00 92.56 87 TYR A CA 1
ATOM 701 C C . TYR A 1 87 ? -6.025 -8.101 5.647 1.00 92.56 87 TYR A C 1
ATOM 703 O O . TYR A 1 87 ? -6.515 -7.940 6.767 1.00 92.56 87 TYR A O 1
ATOM 711 N N . HIS A 1 88 ? -6.120 -9.258 4.997 1.00 91.81 88 HIS A N 1
ATOM 712 C CA . HIS A 1 88 ? -6.833 -10.408 5.543 1.00 91.81 88 HIS A CA 1
ATOM 713 C C . HIS A 1 88 ? -6.057 -11.695 5.284 1.00 91.81 88 HIS A C 1
ATOM 715 O O . HIS A 1 88 ? -5.655 -11.961 4.151 1.00 91.81 88 HIS A O 1
ATOM 721 N N . GLU A 1 89 ? -5.860 -12.491 6.334 1.00 94.31 89 GLU A N 1
ATOM 722 C CA . GLU A 1 89 ? -5.346 -13.855 6.225 1.00 94.31 89 GLU A CA 1
ATOM 723 C C . GLU A 1 89 ? -6.501 -14.818 5.939 1.00 94.31 89 GLU A C 1
ATOM 725 O O . GLU A 1 89 ? -7.418 -14.952 6.747 1.00 94.31 89 GLU A O 1
ATOM 730 N N . TYR A 1 90 ? -6.454 -15.510 4.801 1.00 93.19 90 TYR A N 1
ATOM 731 C CA . TYR A 1 90 ? -7.443 -16.527 4.447 1.00 93.19 90 TYR A CA 1
ATOM 732 C C . TYR A 1 90 ? -6.984 -17.909 4.947 1.00 93.19 90 TYR A C 1
ATOM 734 O O . TYR A 1 90 ? -5.904 -18.371 4.562 1.00 93.19 90 TYR A O 1
ATOM 742 N N . PRO A 1 91 ? -7.774 -18.609 5.784 1.00 92.94 91 PRO A N 1
ATOM 743 C CA . PRO A 1 91 ? -7.411 -19.936 6.276 1.00 92.94 91 PRO A CA 1
ATOM 744 C C . PRO A 1 91 ? -7.137 -20.931 5.141 1.00 92.94 91 PRO A C 1
ATOM 746 O O . PRO A 1 91 ? -7.932 -21.067 4.215 1.00 92.94 91 PRO A O 1
ATOM 749 N N . GLY A 1 92 ? -6.016 -21.652 5.230 1.00 92.62 92 GLY A N 1
ATOM 750 C CA . GLY A 1 92 ? -5.612 -22.645 4.227 1.00 92.62 92 GLY A CA 1
ATOM 751 C C . GLY A 1 92 ? -4.969 -22.064 2.962 1.00 92.62 92 GLY A C 1
ATOM 752 O O . GLY A 1 92 ? -4.606 -22.828 2.072 1.00 92.62 92 GLY A O 1
ATOM 753 N N . VAL A 1 93 ? -4.789 -20.743 2.884 1.00 95.50 93 VAL A N 1
ATOM 754 C CA . VAL A 1 93 ? -4.158 -20.069 1.745 1.00 95.50 93 VAL A CA 1
ATOM 755 C C . VAL A 1 93 ? -2.683 -19.825 2.032 1.00 95.50 93 VAL A C 1
ATOM 757 O O . VAL A 1 93 ? -2.325 -19.098 2.955 1.00 95.50 93 VAL A O 1
ATOM 760 N N . SER A 1 94 ? -1.817 -20.430 1.220 1.00 94.94 94 SER A N 1
ATOM 761 C CA . SER A 1 94 ? -0.357 -20.283 1.311 1.00 94.94 94 SER A CA 1
ATOM 762 C C . SER A 1 94 ? 0.227 -19.291 0.304 1.00 94.94 94 SER A C 1
ATOM 764 O O . SER A 1 94 ? 1.430 -19.037 0.325 1.00 94.94 94 SER A O 1
ATOM 766 N N . GLN A 1 95 ? -0.598 -18.784 -0.614 1.00 97.56 95 GLN A N 1
ATOM 767 C CA . GLN A 1 95 ? -0.189 -17.893 -1.691 1.00 97.56 95 GLN A CA 1
ATOM 768 C C . GLN A 1 95 ? -1.294 -16.879 -1.990 1.00 97.56 95 GLN A C 1
ATOM 770 O O . GLN A 1 95 ? -2.461 -17.240 -2.115 1.00 97.56 95 GLN A O 1
ATOM 775 N N . TYR A 1 96 ? -0.901 -15.620 -2.127 1.00 98.44 96 TYR A N 1
ATOM 776 C CA . TYR A 1 96 ? -1.749 -14.482 -2.440 1.00 98.44 96 TYR A CA 1
ATOM 777 C C . TYR A 1 96 ? -1.263 -13.879 -3.751 1.00 98.44 96 TYR A C 1
ATOM 779 O O . TYR A 1 96 ? -0.074 -13.593 -3.895 1.00 98.44 96 TYR A O 1
ATOM 787 N N . GLU A 1 97 ? -2.174 -13.677 -4.694 1.00 98.56 97 GLU A N 1
ATOM 788 C CA . GLU A 1 97 ? -1.865 -13.096 -5.998 1.00 98.56 97 GLU A CA 1
ATOM 789 C C . GLU A 1 97 ? -2.554 -11.744 -6.138 1.00 98.56 97 GLU A C 1
ATOM 791 O O . GLU A 1 97 ? -3.708 -11.572 -5.741 1.00 98.56 97 GLU A O 1
ATOM 796 N N . TYR A 1 98 ? -1.830 -10.777 -6.692 1.00 98.50 98 TYR A N 1
ATOM 797 C CA . TYR A 1 98 ? -2.303 -9.418 -6.922 1.00 98.50 98 TYR A CA 1
ATOM 798 C C . TYR A 1 98 ? -1.852 -8.954 -8.299 1.00 98.50 98 TYR A C 1
ATOM 800 O O . TYR A 1 98 ? -0.736 -9.254 -8.729 1.00 98.50 98 TYR A O 1
ATOM 808 N N . TYR A 1 99 ? -2.679 -8.146 -8.953 1.00 98.38 99 TYR A N 1
ATOM 809 C CA . TYR A 1 99 ? -2.335 -7.533 -10.229 1.00 98.38 99 TYR A CA 1
ATOM 810 C C . TYR A 1 99 ? -2.392 -6.018 -10.118 1.00 98.38 99 TYR A C 1
ATOM 812 O O . TYR A 1 99 ? -3.375 -5.453 -9.638 1.00 98.38 99 TYR A O 1
ATOM 820 N N . ALA A 1 100 ? -1.334 -5.353 -10.577 1.00 97.62 100 ALA A N 1
ATOM 821 C CA . ALA A 1 100 ? -1.345 -3.907 -10.721 1.00 97.62 100 ALA A CA 1
ATOM 822 C C . ALA A 1 100 ? -2.471 -3.480 -11.672 1.00 97.62 100 ALA A C 1
ATOM 824 O O . ALA A 1 100 ? -2.698 -4.111 -12.708 1.00 97.62 100 ALA A O 1
ATOM 825 N N . VAL A 1 101 ? -3.119 -2.368 -11.340 1.00 95.50 101 VAL A N 1
ATOM 826 C CA . VAL A 1 101 ? -4.108 -1.692 -12.181 1.00 95.50 101 VAL A CA 1
ATOM 827 C C . VAL A 1 101 ? -3.606 -0.280 -12.437 1.00 95.50 101 VAL A C 1
ATOM 829 O O . VAL A 1 101 ? -3.337 0.486 -11.512 1.00 95.50 101 VAL A O 1
ATOM 832 N N . SER A 1 102 ? -3.430 0.056 -13.700 1.00 94.00 102 SER A N 1
ATOM 833 C CA . SER A 1 102 ? -2.915 1.340 -14.144 1.00 94.00 102 SER A CA 1
ATOM 834 C C . SER A 1 102 ? -3.538 1.676 -15.500 1.00 94.00 102 SER A C 1
ATOM 836 O O . SER A 1 102 ? -4.602 1.168 -15.851 1.00 94.00 102 SER A O 1
ATOM 838 N N . THR A 1 103 ? -2.920 2.581 -16.242 1.00 91.12 103 THR A N 1
ATOM 839 C CA . THR A 1 103 ? -3.304 2.908 -17.614 1.00 91.12 103 THR A CA 1
ATOM 840 C C . THR A 1 103 ? -2.096 3.496 -18.334 1.00 91.12 103 THR A C 1
ATOM 842 O O . THR A 1 103 ? -1.038 3.680 -17.740 1.00 91.12 103 THR A O 1
ATOM 845 N N . SER A 1 104 ? -2.230 3.787 -19.621 1.00 88.88 104 SER A N 1
ATOM 846 C CA . SER A 1 104 ? -1.221 4.552 -20.349 1.00 88.88 104 SER A CA 1
ATOM 847 C C . SER A 1 104 ? -1.477 6.055 -20.236 1.00 88.88 104 SER A C 1
ATOM 849 O O . SER A 1 104 ? -2.572 6.508 -19.879 1.00 88.88 104 SER A O 1
ATOM 851 N N . SER A 1 105 ? -0.463 6.846 -20.584 1.00 87.19 105 SER A N 1
ATOM 852 C CA . SER A 1 105 ? -0.606 8.290 -20.715 1.00 87.19 105 SER A CA 1
ATOM 853 C C . SER A 1 105 ? 0.050 8.846 -21.962 1.00 87.19 105 SER A C 1
ATOM 855 O O . SER A 1 105 ? 1.193 8.522 -22.270 1.00 87.19 105 SER A O 1
ATOM 857 N N . TYR A 1 106 ? -0.624 9.799 -22.605 1.00 82.38 106 TYR A N 1
ATOM 858 C CA . TYR A 1 106 ? -0.011 10.650 -23.622 1.00 82.38 106 TYR A CA 1
ATOM 859 C C . TYR A 1 106 ? 1.113 11.535 -23.044 1.00 82.38 106 TYR A C 1
ATOM 861 O O . TYR A 1 106 ? 2.024 11.950 -23.762 1.00 82.38 106 TYR A O 1
ATOM 869 N N . ARG A 1 107 ? 1.089 11.830 -21.733 1.00 82.25 107 ARG A N 1
ATOM 870 C CA . ARG A 1 107 ? 2.151 12.606 -21.078 1.00 82.25 107 ARG A CA 1
ATOM 871 C C . ARG A 1 107 ? 3.329 11.707 -20.714 1.00 82.25 107 ARG A C 1
ATOM 873 O O . ARG A 1 107 ? 3.270 10.953 -19.742 1.00 82.25 107 ARG A O 1
ATOM 880 N N . ASN A 1 108 ? 4.449 11.897 -21.406 1.00 82.31 108 ASN A N 1
ATOM 881 C CA . ASN A 1 108 ? 5.709 11.196 -21.143 1.00 82.31 108 ASN A CA 1
ATOM 882 C C . ASN A 1 108 ? 6.361 11.524 -19.777 1.00 82.31 108 ASN A C 1
ATOM 884 O O . ASN A 1 108 ? 7.362 10.923 -19.408 1.00 82.31 108 ASN A O 1
ATOM 888 N N . THR A 1 109 ? 5.823 12.462 -19.003 1.00 86.44 109 THR A N 1
ATOM 889 C CA . THR A 1 109 ? 6.306 12.764 -17.646 1.00 86.44 109 THR A CA 1
ATOM 890 C C . THR A 1 109 ? 5.520 12.054 -16.551 1.00 86.44 109 THR A C 1
ATOM 892 O O . THR A 1 109 ? 5.918 12.110 -15.391 1.00 86.44 109 THR A O 1
ATOM 895 N N . SER A 1 110 ? 4.409 11.401 -16.892 1.00 90.00 110 SER A N 1
ATOM 896 C CA . SER A 1 110 ? 3.551 10.746 -15.908 1.00 90.00 110 SER A CA 1
ATOM 897 C C . SER A 1 110 ? 4.089 9.379 -15.487 1.00 90.00 110 SER A C 1
ATOM 899 O O . SER A 1 110 ? 4.718 8.665 -16.280 1.00 90.00 110 SER A O 1
ATOM 901 N N . LEU A 1 111 ? 3.851 9.045 -14.218 1.00 92.81 111 LEU A N 1
ATOM 902 C CA . LEU A 1 111 ? 4.256 7.789 -13.606 1.00 92.81 111 LEU A CA 1
ATOM 903 C C . LEU A 1 111 ? 3.057 6.869 -13.372 1.00 92.81 111 LEU A C 1
ATOM 905 O O . LEU A 1 111 ? 2.025 7.285 -12.837 1.00 92.81 111 LEU A O 1
ATOM 909 N N . SER A 1 112 ? 3.278 5.597 -13.662 1.00 94.62 112 SER A N 1
ATOM 910 C CA . SER A 1 112 ? 2.493 4.476 -13.155 1.00 94.62 112 SER A CA 1
ATOM 911 C C . SER A 1 112 ? 3.190 3.898 -11.950 1.00 94.62 112 SER A C 1
ATOM 913 O O . SER A 1 112 ? 4.406 3.690 -11.996 1.00 94.62 112 SER A O 1
ATOM 915 N N . GLN A 1 113 ? 2.451 3.652 -10.872 1.00 95.62 113 GLN A N 1
ATOM 916 C CA . GLN A 1 113 ? 3.058 3.286 -9.598 1.00 95.62 113 GLN A CA 1
ATOM 917 C C . GLN A 1 113 ? 2.280 2.183 -8.890 1.00 95.62 113 GLN A C 1
ATOM 919 O O . GLN A 1 113 ? 1.055 2.122 -8.962 1.00 95.62 113 GLN A O 1
ATOM 924 N N . VAL A 1 114 ? 3.016 1.341 -8.171 1.00 97.50 114 VAL A N 1
ATOM 925 C CA . VAL A 1 114 ? 2.486 0.384 -7.203 1.00 97.50 114 VAL A CA 1
ATOM 926 C C . VAL A 1 114 ? 3.264 0.537 -5.907 1.00 97.50 114 VAL A C 1
ATOM 928 O O . VAL A 1 114 ? 4.490 0.457 -5.895 1.00 97.50 114 VAL A O 1
ATOM 931 N N . LEU A 1 115 ? 2.546 0.738 -4.813 1.00 97.31 115 LEU A N 1
ATOM 932 C CA . LEU A 1 115 ? 3.052 0.657 -3.459 1.00 97.31 115 LEU A CA 1
ATOM 933 C C . LEU A 1 115 ? 2.711 -0.721 -2.890 1.00 97.31 115 LEU A C 1
ATOM 935 O O . LEU A 1 115 ? 1.540 -1.075 -2.746 1.00 97.31 115 LEU A O 1
ATOM 939 N N . LEU A 1 116 ? 3.748 -1.475 -2.546 1.00 98.12 116 LEU A N 1
ATOM 940 C CA . LEU A 1 116 ? 3.642 -2.699 -1.764 1.00 98.12 116 LEU A CA 1
ATOM 941 C C . LEU A 1 116 ? 3.870 -2.357 -0.295 1.00 98.12 116 LEU A C 1
ATOM 943 O O . LEU A 1 116 ? 4.840 -1.669 0.026 1.00 98.12 116 LEU A O 1
ATOM 947 N N . VAL A 1 117 ? 3.006 -2.848 0.588 1.00 97.69 117 VAL A N 1
ATOM 948 C CA . VAL A 1 117 ? 3.169 -2.718 2.039 1.00 97.69 117 VAL A CA 1
ATOM 949 C C . VAL A 1 117 ? 3.159 -4.107 2.664 1.00 97.69 117 VAL A C 1
ATOM 951 O O . VAL A 1 117 ? 2.214 -4.876 2.472 1.00 97.69 117 VAL A O 1
ATOM 954 N N . GLY A 1 118 ? 4.220 -4.429 3.403 1.00 97.38 118 GLY A N 1
ATOM 955 C CA . GLY A 1 118 ? 4.317 -5.669 4.160 1.00 97.38 118 GLY A CA 1
ATOM 956 C C . GLY A 1 118 ? 3.387 -5.634 5.369 1.00 97.38 118 GLY A C 1
ATOM 957 O O . GLY A 1 118 ? 3.480 -4.738 6.208 1.00 97.38 118 GLY A O 1
ATOM 958 N N . CYS A 1 119 ? 2.492 -6.615 5.458 1.00 96.69 119 CYS A N 1
ATOM 959 C CA . CYS A 1 119 ? 1.547 -6.742 6.570 1.00 96.69 119 CYS A CA 1
ATOM 960 C C . CYS A 1 119 ? 2.051 -7.690 7.660 1.00 96.69 119 CYS A C 1
ATOM 962 O O . CYS A 1 119 ? 1.649 -7.578 8.808 1.00 96.69 119 CYS A O 1
ATOM 964 N N . ILE A 1 120 ? 2.927 -8.628 7.294 1.00 96.38 120 ILE A N 1
ATOM 965 C CA . ILE A 1 120 ? 3.470 -9.644 8.192 1.00 96.38 120 ILE A CA 1
ATOM 966 C C . ILE A 1 120 ? 4.975 -9.752 7.952 1.00 96.38 120 ILE A C 1
ATOM 968 O O . ILE A 1 120 ? 5.460 -9.652 6.822 1.00 96.38 120 ILE A O 1
ATOM 972 N N . ASN A 1 121 ? 5.737 -9.992 9.015 1.00 97.31 121 ASN A N 1
ATOM 973 C CA . ASN A 1 121 ? 7.176 -10.213 8.922 1.00 97.31 121 ASN A CA 1
ATOM 974 C C . ASN A 1 121 ? 7.539 -11.386 8.006 1.00 97.31 121 ASN A C 1
ATOM 976 O O . ASN A 1 121 ? 6.859 -12.416 8.004 1.00 97.31 121 ASN A O 1
ATOM 980 N N . ASN A 1 122 ? 8.666 -11.272 7.296 1.00 97.62 122 ASN A N 1
ATOM 981 C CA . ASN A 1 122 ? 9.182 -12.306 6.392 1.00 97.62 122 ASN A CA 1
ATOM 982 C C . ASN A 1 122 ? 8.165 -12.679 5.298 1.00 97.62 122 ASN A C 1
ATOM 984 O O . ASN A 1 122 ? 7.851 -13.861 5.110 1.00 97.62 122 ASN A O 1
ATOM 988 N N . THR A 1 123 ? 7.592 -11.668 4.647 1.00 98.19 123 THR A N 1
ATOM 989 C CA . THR A 1 123 ? 6.708 -11.832 3.491 1.00 98.19 123 THR A CA 1
ATOM 990 C C . THR A 1 123 ? 7.546 -11.827 2.223 1.00 98.19 123 THR A C 1
ATOM 992 O O . THR A 1 123 ? 8.186 -10.830 1.901 1.00 98.19 123 THR A O 1
ATOM 995 N N . VAL A 1 124 ? 7.567 -12.956 1.525 1.00 98.38 124 VAL A N 1
ATOM 996 C CA . VAL A 1 124 ? 8.341 -13.168 0.301 1.00 98.38 124 VAL A CA 1
ATOM 997 C C . VAL A 1 124 ? 7.434 -12.911 -0.890 1.00 98.38 124 VAL A C 1
ATOM 999 O O . VAL A 1 124 ? 6.357 -13.500 -0.973 1.00 98.38 124 VAL A O 1
ATOM 1002 N N . ILE A 1 125 ? 7.881 -12.046 -1.799 1.00 98.62 125 ILE A N 1
ATOM 1003 C CA . ILE A 1 125 ? 7.088 -11.543 -2.921 1.00 98.62 125 ILE A CA 1
ATOM 1004 C C . ILE A 1 125 ? 7.863 -11.772 -4.214 1.00 98.62 125 ILE A C 1
ATOM 1006 O O . ILE A 1 125 ? 8.960 -11.238 -4.369 1.00 98.62 125 ILE A O 1
ATOM 1010 N N . SER A 1 126 ? 7.286 -12.524 -5.147 1.00 98.62 126 SER A N 1
ATOM 1011 C CA . SER A 1 126 ? 7.754 -12.618 -6.531 1.00 98.62 126 SER A CA 1
ATOM 1012 C C . SER A 1 126 ? 7.042 -11.570 -7.382 1.00 98.62 126 SER A C 1
ATOM 1014 O O . SER A 1 126 ? 5.813 -11.487 -7.374 1.00 98.62 126 SER A O 1
ATOM 1016 N N . ILE A 1 127 ? 7.818 -10.759 -8.096 1.00 98.69 127 ILE A N 1
ATOM 1017 C CA . ILE A 1 127 ? 7.349 -9.644 -8.917 1.00 98.69 127 ILE A CA 1
ATOM 1018 C C . ILE A 1 127 ? 7.621 -9.973 -10.377 1.00 98.69 127 ILE A C 1
ATOM 1020 O O . ILE A 1 127 ? 8.776 -10.161 -10.758 1.00 98.69 127 ILE A O 1
ATOM 1024 N N . ILE A 1 128 ? 6.566 -10.011 -11.188 1.00 98.75 128 ILE A N 1
ATOM 1025 C CA . ILE A 1 128 ? 6.629 -10.304 -12.622 1.00 98.75 128 ILE A CA 1
ATOM 1026 C C . ILE A 1 128 ? 6.029 -9.109 -13.372 1.00 98.75 128 ILE A C 1
ATOM 1028 O O . ILE A 1 128 ? 4.801 -8.987 -13.460 1.00 98.75 128 ILE A O 1
ATOM 1032 N N . PRO A 1 129 ? 6.855 -8.183 -13.881 1.00 98.44 129 PRO A N 1
ATOM 1033 C CA . PRO A 1 129 ? 6.360 -6.936 -14.424 1.00 98.44 129 PRO A CA 1
ATOM 1034 C C . PRO A 1 129 ? 5.930 -7.067 -15.886 1.00 98.44 129 PRO A C 1
ATOM 1036 O O . PRO A 1 129 ? 6.474 -7.861 -16.657 1.00 98.44 129 PRO A O 1
ATOM 1039 N N . THR A 1 130 ? 4.948 -6.262 -16.291 1.00 98.19 130 THR A N 1
ATOM 1040 C CA . THR A 1 130 ? 4.473 -6.190 -17.688 1.00 98.19 130 THR A CA 1
ATOM 1041 C C . THR A 1 130 ? 5.269 -5.212 -18.551 1.00 98.19 130 THR A C 1
ATOM 1043 O O . THR A 1 130 ? 5.110 -5.191 -19.776 1.00 98.19 130 THR A O 1
ATOM 1046 N N . VAL A 1 131 ? 6.179 -4.467 -17.923 1.00 97.25 131 VAL A N 1
ATOM 1047 C CA . VAL A 1 131 ? 7.183 -3.585 -18.526 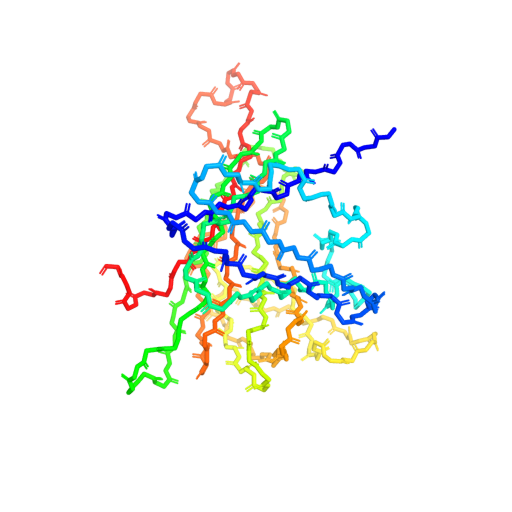1.00 97.25 131 VAL A CA 1
ATOM 1048 C C . VAL A 1 131 ? 8.515 -3.773 -17.801 1.00 97.25 131 VAL A C 1
ATOM 1050 O O . VAL A 1 131 ? 8.552 -4.347 -16.720 1.00 97.25 131 VAL A O 1
ATOM 1053 N N . ASP A 1 132 ? 9.608 -3.258 -18.351 1.00 97.75 132 ASP A N 1
ATOM 1054 C CA . ASP A 1 132 ? 10.891 -3.290 -17.649 1.00 97.75 132 ASP A CA 1
ATOM 1055 C C . ASP A 1 132 ? 10.872 -2.362 -16.422 1.00 97.75 132 ASP A C 1
ATOM 1057 O O . ASP A 1 132 ? 10.606 -1.157 -16.551 1.00 97.75 132 ASP A O 1
ATOM 1061 N N . LEU A 1 133 ? 11.199 -2.908 -15.248 1.00 96.62 133 LEU A N 1
ATOM 1062 C CA . LEU A 1 133 ? 11.253 -2.183 -13.976 1.00 96.62 133 LEU A CA 1
ATOM 1063 C C . LEU A 1 133 ? 12.630 -2.304 -13.326 1.00 96.62 133 LEU A C 1
ATOM 1065 O O . LEU A 1 133 ? 13.268 -3.351 -13.381 1.00 96.62 133 LEU A O 1
ATOM 1069 N N . PHE A 1 134 ? 13.057 -1.237 -12.656 1.00 95.44 134 PHE A N 1
ATOM 1070 C CA . PHE A 1 134 ? 14.168 -1.303 -11.714 1.00 95.44 134 PHE A CA 1
ATOM 1071 C C . PHE A 1 134 ? 13.621 -1.679 -10.341 1.00 95.44 134 PHE A C 1
ATOM 1073 O O . PHE A 1 134 ? 12.700 -1.027 -9.842 1.00 95.44 134 PHE A O 1
ATOM 1080 N N . ILE A 1 135 ? 14.155 -2.749 -9.760 1.00 95.62 135 ILE A N 1
ATOM 1081 C CA . ILE A 1 135 ? 13.748 -3.255 -8.448 1.00 95.62 135 ILE A CA 1
ATOM 1082 C C . ILE A 1 135 ? 15.005 -3.415 -7.589 1.00 95.62 135 ILE A C 1
ATOM 1084 O O . ILE A 1 135 ? 16.000 -3.932 -8.097 1.00 95.62 135 ILE A O 1
ATOM 1088 N N . PRO A 1 136 ? 14.996 -3.022 -6.305 1.00 93.81 136 PRO A N 1
ATOM 1089 C CA . PRO A 1 136 ? 16.139 -3.246 -5.427 1.00 93.81 136 PRO A CA 1
ATOM 1090 C C . PRO A 1 136 ? 16.510 -4.730 -5.353 1.00 93.81 136 PRO A C 1
ATOM 1092 O O . PRO A 1 136 ? 15.634 -5.585 -5.185 1.00 93.81 136 PRO A O 1
ATOM 1095 N N . ILE A 1 137 ? 17.806 -5.039 -5.439 1.00 94.00 137 ILE A N 1
ATOM 1096 C CA . ILE A 1 137 ? 18.306 -6.407 -5.231 1.00 94.00 137 ILE A CA 1
ATOM 1097 C C . ILE A 1 137 ? 17.966 -6.866 -3.812 1.00 94.00 137 ILE A C 1
ATOM 1099 O O . ILE A 1 137 ? 17.435 -7.958 -3.623 1.00 94.00 137 ILE A O 1
ATOM 1103 N N . ASP A 1 138 ? 18.235 -6.007 -2.830 1.00 93.19 138 ASP A N 1
ATOM 1104 C CA . ASP A 1 138 ? 17.913 -6.230 -1.431 1.00 93.19 138 ASP A CA 1
ATOM 1105 C C . ASP A 1 138 ? 17.176 -5.014 -0.858 1.00 93.19 138 ASP A C 1
ATOM 1107 O O . ASP A 1 138 ? 17.726 -3.924 -0.665 1.00 93.19 138 ASP A O 1
ATOM 1111 N N . VAL A 1 139 ? 15.890 -5.208 -0.573 1.00 93.75 139 VAL A N 1
ATOM 1112 C CA . VAL A 1 139 ? 15.030 -4.162 -0.012 1.00 93.75 139 VAL A CA 1
ATOM 1113 C C . VAL A 1 139 ? 15.478 -3.771 1.403 1.00 93.75 139 VAL A C 1
ATOM 1115 O O . VAL A 1 139 ? 15.309 -2.609 1.782 1.00 93.75 139 VAL A O 1
ATOM 1118 N N . GLN A 1 140 ? 16.123 -4.690 2.132 1.00 93.75 140 GLN A N 1
ATOM 1119 C CA . GLN A 1 140 ? 16.557 -4.535 3.525 1.00 93.75 140 GLN A CA 1
ATOM 1120 C C . GLN A 1 140 ? 17.875 -3.775 3.672 1.00 93.75 140 GLN A C 1
ATOM 1122 O O . GLN A 1 140 ? 18.196 -3.285 4.757 1.00 93.75 140 GLN A O 1
ATOM 1127 N N . LYS A 1 141 ? 18.645 -3.644 2.590 1.00 93.06 141 LYS A N 1
ATOM 1128 C CA . LYS A 1 141 ? 19.977 -3.048 2.626 1.00 93.06 141 LYS A CA 1
ATOM 1129 C C . LYS A 1 141 ? 19.967 -1.613 2.104 1.00 93.06 141 LYS A C 1
ATOM 1131 O O . LYS A 1 141 ? 19.663 -1.349 0.938 1.00 93.06 141 LYS A O 1
ATOM 1136 N N . ASN A 1 142 ? 20.381 -0.677 2.959 1.00 93.62 142 ASN A N 1
ATOM 1137 C CA . ASN A 1 142 ? 20.644 0.696 2.537 1.00 93.62 142 ASN A CA 1
ATOM 1138 C C . ASN A 1 142 ? 21.776 0.723 1.500 1.00 93.62 142 ASN A C 1
ATOM 1140 O O . ASN A 1 142 ? 22.823 0.108 1.705 1.00 93.62 142 ASN A O 1
ATOM 1144 N N . GLY A 1 143 ? 21.559 1.431 0.393 1.00 88.25 143 GLY A N 1
ATOM 1145 C CA . GLY A 1 143 ? 22.495 1.460 -0.729 1.00 88.25 143 GLY A CA 1
ATOM 1146 C C . GLY A 1 143 ? 22.579 0.148 -1.512 1.00 88.25 143 GLY A C 1
ATOM 1147 O O . GLY A 1 143 ? 23.575 -0.068 -2.193 1.00 88.25 143 GLY A O 1
ATOM 1148 N N . SER A 1 144 ? 21.585 -0.746 -1.405 1.00 90.81 144 SER A N 1
ATOM 1149 C CA . SER A 1 144 ? 21.445 -1.829 -2.383 1.00 90.81 144 SER A CA 1
ATOM 1150 C C . SER A 1 144 ? 21.296 -1.243 -3.781 1.00 90.81 144 SER A C 1
ATOM 1152 O O . SER A 1 144 ? 20.485 -0.337 -3.975 1.00 90.81 144 SER A O 1
ATOM 1154 N N . ASP A 1 145 ? 22.013 -1.820 -4.741 1.00 92.31 145 ASP A N 1
ATOM 1155 C CA . ASP A 1 145 ? 21.779 -1.548 -6.152 1.00 92.31 145 ASP A CA 1
ATOM 1156 C C . ASP A 1 145 ? 20.381 -2.024 -6.567 1.00 92.31 145 ASP A C 1
ATOM 1158 O O . ASP A 1 145 ? 19.804 -2.945 -5.964 1.00 92.31 145 ASP A O 1
ATOM 1162 N N . ASP A 1 146 ? 19.867 -1.402 -7.623 1.00 94.44 146 ASP A N 1
ATOM 1163 C CA . ASP A 1 146 ? 18.676 -1.851 -8.327 1.00 94.44 146 ASP A CA 1
ATOM 1164 C C . ASP A 1 146 ? 19.080 -2.760 -9.493 1.00 94.44 146 ASP A C 1
ATOM 1166 O O . ASP A 1 146 ? 20.057 -2.507 -10.203 1.00 94.44 146 ASP A O 1
ATOM 1170 N N . ILE A 1 147 ? 18.294 -3.807 -9.725 1.00 96.25 147 ILE A N 1
ATOM 1171 C CA . ILE A 1 147 ? 18.395 -4.666 -10.900 1.00 96.25 147 ILE A CA 1
ATOM 1172 C C . ILE A 1 147 ? 17.292 -4.314 -11.898 1.00 96.25 147 ILE A C 1
ATOM 1174 O O . ILE A 1 147 ? 16.153 -4.034 -11.520 1.00 96.25 147 ILE A O 1
ATOM 1178 N N . LEU A 1 148 ? 17.629 -4.346 -13.188 1.00 97.75 148 LEU A N 1
ATOM 1179 C CA . LEU A 1 148 ? 16.641 -4.288 -14.258 1.00 97.75 148 LEU A CA 1
ATOM 1180 C C . LEU A 1 148 ? 15.948 -5.648 -14.381 1.00 97.75 148 LEU A C 1
ATOM 1182 O O . LEU A 1 148 ? 16.539 -6.617 -14.857 1.00 97.75 148 LEU A O 1
ATOM 1186 N N . VAL A 1 149 ? 14.683 -5.700 -13.987 1.00 98.12 149 VAL A N 1
ATOM 1187 C CA . VAL A 1 149 ? 13.806 -6.850 -14.193 1.00 98.12 149 VAL A CA 1
ATOM 1188 C C . VAL A 1 149 ? 13.044 -6.606 -15.481 1.00 98.12 149 VAL A C 1
ATOM 1190 O O . VAL A 1 149 ? 12.172 -5.737 -15.554 1.00 98.12 149 VAL A O 1
ATOM 1193 N N . THR A 1 150 ? 13.425 -7.332 -16.527 1.00 98.31 150 THR A N 1
ATOM 1194 C CA . THR A 1 150 ? 12.783 -7.195 -17.832 1.00 98.31 150 THR A CA 1
ATOM 1195 C C . THR A 1 150 ? 11.381 -7.792 -17.820 1.00 98.31 150 THR A C 1
ATOM 1197 O O . THR A 1 150 ? 11.080 -8.708 -17.049 1.00 98.31 150 THR A O 1
ATOM 1200 N N . LYS A 1 151 ? 10.513 -7.265 -18.686 1.00 98.00 151 LYS A N 1
ATOM 1201 C CA . LYS A 1 151 ? 9.125 -7.709 -18.843 1.00 98.00 151 LYS A CA 1
ATOM 1202 C C . LYS A 1 151 ? 9.007 -9.239 -18.851 1.00 98.00 151 LYS A C 1
ATOM 1204 O O . LYS A 1 151 ? 9.651 -9.916 -19.650 1.00 98.00 151 LYS A O 1
ATOM 1209 N N . GLY A 1 152 ? 8.113 -9.764 -18.016 1.00 98.19 152 GLY A N 1
ATOM 1210 C CA . GLY A 1 152 ? 7.796 -11.191 -17.924 1.00 98.19 152 GLY A CA 1
ATOM 1211 C C . GLY A 1 152 ? 8.785 -12.030 -17.109 1.00 98.19 152 GLY A C 1
ATOM 1212 O O . GLY A 1 152 ? 8.462 -13.174 -16.799 1.00 98.19 152 GLY A O 1
ATOM 1213 N N . ASN A 1 153 ? 9.941 -11.487 -16.718 1.00 98.44 153 ASN A N 1
ATOM 1214 C CA . ASN A 1 153 ? 10.864 -12.166 -15.810 1.00 98.44 153 ASN A CA 1
ATOM 1215 C C . ASN A 1 153 ? 10.517 -11.875 -14.348 1.00 98.44 153 ASN A C 1
ATOM 1217 O O . ASN A 1 153 ? 10.022 -10.804 -14.016 1.00 98.44 153 ASN A O 1
ATOM 1221 N N . SER A 1 154 ? 10.792 -12.833 -13.465 1.00 97.81 154 SER A N 1
ATOM 1222 C CA . SER A 1 154 ? 10.512 -12.700 -12.036 1.00 97.81 154 SER A CA 1
ATOM 1223 C C . SER A 1 154 ? 11.728 -12.217 -11.250 1.00 97.81 154 SER A C 1
ATOM 1225 O O . SER A 1 154 ? 12.825 -12.745 -11.439 1.00 97.81 154 SER A O 1
ATOM 1227 N N . HIS A 1 155 ? 11.516 -11.329 -10.281 1.00 98.06 155 HIS A N 1
ATOM 1228 C CA . HIS A 1 155 ? 12.473 -11.045 -9.205 1.00 98.06 155 HIS A CA 1
ATOM 1229 C C . HIS A 1 155 ? 11.791 -11.175 -7.849 1.00 98.06 155 HIS A C 1
ATOM 1231 O O . HIS A 1 155 ? 10.621 -10.825 -7.711 1.00 98.06 155 HIS A O 1
ATOM 1237 N N . THR A 1 156 ? 12.507 -11.694 -6.854 1.00 98.25 156 THR A N 1
ATOM 1238 C CA . THR A 1 156 ? 11.950 -11.935 -5.518 1.00 98.25 156 THR A CA 1
ATOM 1239 C C . THR A 1 156 ? 12.531 -10.966 -4.505 1.00 98.25 156 THR A C 1
ATOM 1241 O O . THR A 1 156 ? 13.741 -10.762 -4.450 1.00 98.25 156 THR A O 1
ATOM 1244 N N . ILE A 1 157 ? 11.662 -10.420 -3.662 1.00 97.94 157 ILE A N 1
ATOM 1245 C CA . ILE A 1 157 ? 12.028 -9.579 -2.524 1.00 97.94 157 ILE A CA 1
ATOM 1246 C C . ILE A 1 157 ? 11.407 -10.123 -1.239 1.00 97.94 157 ILE A C 1
ATOM 1248 O O . ILE A 1 157 ? 10.497 -10.951 -1.271 1.00 97.94 157 ILE A O 1
ATOM 1252 N N . THR A 1 158 ? 11.879 -9.630 -0.097 1.00 98.00 158 THR A N 1
ATOM 1253 C CA . THR A 1 158 ? 11.241 -9.866 1.203 1.00 98.00 158 THR A CA 1
ATOM 1254 C C . THR A 1 158 ? 10.875 -8.533 1.839 1.00 98.00 158 THR A C 1
ATOM 1256 O O . THR A 1 158 ? 11.732 -7.653 1.931 1.00 98.00 158 THR A O 1
ATOM 1259 N N . LEU A 1 159 ? 9.621 -8.396 2.274 1.00 97.62 159 LEU A N 1
ATOM 1260 C CA . LEU A 1 159 ? 9.137 -7.292 3.100 1.00 97.62 159 LEU A CA 1
ATOM 1261 C C . LEU A 1 159 ? 8.821 -7.780 4.516 1.00 97.62 159 LEU A C 1
ATOM 1263 O O . LEU A 1 159 ? 8.353 -8.903 4.730 1.00 97.62 159 LEU A O 1
ATOM 1267 N N . HIS A 1 160 ? 9.062 -6.903 5.480 1.00 97.12 160 HIS A N 1
ATOM 1268 C CA . HIS A 1 160 ? 8.632 -7.048 6.863 1.00 97.12 160 HIS A CA 1
ATOM 1269 C C . HIS A 1 160 ? 7.386 -6.206 7.135 1.00 97.12 160 HIS A C 1
ATOM 1271 O O . HIS A 1 160 ? 6.990 -5.372 6.318 1.00 97.12 160 HIS A O 1
ATOM 1277 N N . GLU A 1 161 ? 6.757 -6.441 8.283 1.00 95.94 161 GLU A N 1
ATOM 1278 C CA . GLU A 1 161 ? 5.605 -5.654 8.711 1.00 95.94 161 GLU A CA 1
ATOM 1279 C C . GLU A 1 161 ? 5.959 -4.158 8.756 1.00 95.94 161 GLU A C 1
ATOM 1281 O O . GLU A 1 161 ? 7.039 -3.774 9.206 1.00 95.94 161 GLU A O 1
ATOM 1286 N N . GLY A 1 162 ? 5.080 -3.313 8.213 1.00 94.88 162 GLY A N 1
ATOM 1287 C CA . GLY A 1 162 ? 5.272 -1.859 8.166 1.00 94.88 162 GLY A CA 1
ATOM 1288 C C . GLY A 1 162 ? 6.287 -1.373 7.123 1.00 94.88 162 GLY A C 1
ATOM 1289 O O . GLY A 1 162 ? 6.444 -0.162 6.936 1.00 94.88 162 GLY A O 1
ATOM 1290 N N . GLN A 1 163 ? 6.956 -2.275 6.400 1.00 96.50 163 GLN A N 1
ATOM 1291 C CA . GLN A 1 163 ? 7.825 -1.885 5.294 1.00 96.50 163 GLN A CA 1
ATOM 1292 C C . GLN A 1 163 ? 7.034 -1.587 4.029 1.00 96.50 163 GLN A C 1
ATOM 1294 O O . GLN A 1 163 ? 6.030 -2.227 3.721 1.00 96.50 163 GLN A O 1
ATOM 1299 N N . THR A 1 164 ? 7.535 -0.624 3.272 1.00 96.94 164 THR A N 1
ATOM 1300 C CA . THR A 1 164 ? 6.949 -0.110 2.043 1.00 96.94 164 THR A CA 1
ATOM 1301 C C . THR A 1 164 ? 7.936 -0.257 0.893 1.00 96.94 164 THR A C 1
ATOM 1303 O O . THR A 1 164 ? 9.142 -0.081 1.054 1.00 96.94 164 THR A O 1
ATOM 1306 N N . LEU A 1 165 ? 7.438 -0.543 -0.304 1.00 97.38 165 LEU A N 1
ATOM 1307 C CA . LEU A 1 165 ? 8.226 -0.453 -1.526 1.00 97.38 165 LEU A CA 1
ATOM 1308 C C . LEU A 1 165 ? 7.373 0.154 -2.632 1.00 97.38 165 LEU A C 1
ATOM 1310 O O . LEU A 1 165 ? 6.404 -0.450 -3.085 1.00 97.38 165 LEU A O 1
ATOM 1314 N N . LEU A 1 166 ? 7.752 1.357 -3.059 1.00 96.69 166 LEU A N 1
ATOM 1315 C CA . LEU A 1 166 ? 7.154 2.020 -4.207 1.00 96.69 166 LEU A CA 1
ATOM 1316 C C . LEU A 1 166 ? 7.920 1.626 -5.467 1.00 96.69 166 LEU A C 1
ATOM 1318 O O . LEU A 1 166 ? 9.112 1.901 -5.590 1.00 96.69 166 LEU A O 1
ATOM 1322 N N . LEU A 1 167 ? 7.220 0.996 -6.397 1.00 95.75 167 LEU A N 1
ATOM 1323 C CA . LEU A 1 167 ? 7.708 0.625 -7.717 1.00 95.75 167 LEU A CA 1
ATOM 1324 C C . LEU A 1 167 ? 6.928 1.403 -8.765 1.00 95.75 167 LEU A C 1
ATOM 1326 O O . LEU A 1 167 ? 5.788 1.806 -8.539 1.00 95.75 167 LEU A O 1
ATOM 1330 N N . GLY A 1 168 ? 7.525 1.614 -9.930 1.00 94.31 168 GLY A N 1
ATOM 1331 C CA . GLY A 1 168 ? 6.818 2.296 -10.996 1.00 94.31 168 GLY A CA 1
ATOM 1332 C C . GLY A 1 168 ? 7.646 2.526 -12.239 1.00 94.31 168 GLY A C 1
ATOM 1333 O O . GLY A 1 168 ? 8.852 2.276 -12.281 1.00 94.31 168 GLY A O 1
ATOM 1334 N N . LYS A 1 169 ? 6.966 3.035 -13.260 1.00 94.50 169 LYS A N 1
ATOM 1335 C CA . LYS A 1 169 ? 7.554 3.368 -14.550 1.00 94.50 169 LYS A CA 1
ATOM 1336 C C . LYS A 1 169 ? 7.030 4.720 -15.013 1.00 94.50 169 LYS A C 1
ATOM 1338 O O . LYS A 1 169 ? 5.841 4.997 -14.909 1.00 94.50 169 LYS A O 1
ATOM 1343 N N . GLY A 1 170 ? 7.934 5.558 -15.515 1.00 92.56 170 GLY A N 1
ATOM 1344 C CA . GLY A 1 170 ? 7.576 6.828 -16.142 1.00 92.56 170 GLY A CA 1
ATOM 1345 C C . GLY A 1 170 ? 7.156 6.684 -17.599 1.00 92.56 170 GLY A C 1
ATOM 1346 O O . GLY A 1 170 ? 6.841 5.590 -18.069 1.00 92.56 170 GLY A O 1
ATOM 1347 N N . ASN A 1 171 ? 7.211 7.789 -18.340 1.00 90.88 171 ASN A N 1
ATOM 1348 C CA . ASN A 1 171 ? 6.881 7.826 -19.765 1.00 90.88 171 ASN A CA 1
ATOM 1349 C C . ASN A 1 171 ? 5.432 7.440 -20.090 1.00 90.88 171 ASN A C 1
ATOM 1351 O O . ASN A 1 171 ? 5.175 7.000 -21.204 1.00 90.88 171 ASN A O 1
ATOM 1355 N N . GLY A 1 172 ? 4.499 7.594 -19.140 1.00 88.44 172 GLY A N 1
ATOM 1356 C CA . GLY A 1 172 ? 3.100 7.210 -19.348 1.00 88.44 172 GLY A CA 1
ATOM 1357 C C . GLY A 1 172 ? 2.913 5.716 -19.618 1.00 88.44 172 GLY A C 1
ATOM 1358 O O . GLY A 1 172 ? 2.000 5.331 -20.346 1.00 88.44 172 GLY A O 1
ATOM 1359 N N . SER A 1 173 ? 3.825 4.883 -19.106 1.00 93.31 173 SER A N 1
ATOM 1360 C CA . SER A 1 173 ? 3.829 3.441 -19.362 1.00 93.31 173 SER A CA 1
ATOM 1361 C C . SER A 1 173 ? 2.715 2.753 -18.592 1.00 93.31 173 SER A C 1
ATOM 1363 O O . SER A 1 173 ? 2.657 2.893 -17.379 1.00 93.31 173 SER A O 1
ATOM 1365 N N . ASP A 1 174 ? 1.918 1.916 -19.239 1.00 94.38 174 ASP A N 1
ATOM 1366 C CA . ASP A 1 174 ? 0.938 1.095 -18.532 1.00 94.38 174 ASP A CA 1
ATOM 1367 C C . ASP A 1 174 ? 1.610 -0.121 -17.872 1.00 94.38 174 ASP A C 1
ATOM 1369 O O . ASP A 1 174 ? 2.204 -0.955 -18.557 1.00 94.38 174 ASP A O 1
ATOM 1373 N N . ILE A 1 175 ? 1.527 -0.216 -16.541 1.00 96.44 175 ILE A N 1
ATOM 1374 C CA . ILE A 1 175 ? 2.048 -1.358 -15.763 1.00 96.44 175 ILE A CA 1
ATOM 1375 C C . ILE A 1 175 ? 0.954 -2.348 -15.355 1.00 96.44 175 ILE A C 1
ATOM 1377 O O . ILE A 1 175 ? 1.223 -3.266 -14.572 1.00 96.44 175 ILE A O 1
ATOM 1381 N N . SER A 1 176 ? -0.270 -2.168 -15.862 1.00 96.81 176 SER A N 1
ATOM 1382 C CA . SER A 1 176 ? -1.394 -3.063 -15.596 1.00 96.81 176 SER A CA 1
ATOM 1383 C C . SER A 1 176 ? -1.019 -4.513 -15.869 1.00 96.81 176 SER A C 1
ATOM 1385 O O . SER A 1 176 ? -0.282 -4.822 -16.809 1.00 96.81 176 SER A O 1
ATOM 1387 N N . GLY A 1 177 ? -1.502 -5.407 -15.011 1.00 97.81 177 GLY A N 1
ATOM 1388 C CA . GLY A 1 177 ? -1.192 -6.831 -15.081 1.00 97.81 177 GLY A CA 1
ATOM 1389 C C . GLY A 1 177 ? 0.188 -7.215 -14.544 1.00 97.81 177 GLY A C 1
ATOM 1390 O O . GLY A 1 177 ? 0.506 -8.401 -14.561 1.00 97.81 177 GLY A O 1
ATOM 1391 N N . THR A 1 178 ? 1.000 -6.272 -14.040 1.00 98.50 178 THR A N 1
ATOM 1392 C CA . THR A 1 178 ? 2.187 -6.633 -13.244 1.00 98.50 178 THR A CA 1
ATOM 1393 C C . THR A 1 178 ? 1.737 -7.509 -12.081 1.00 98.50 178 THR A C 1
ATOM 1395 O O . THR A 1 178 ? 0.869 -7.108 -11.305 1.00 98.50 178 THR A O 1
ATOM 1398 N N . HIS A 1 179 ? 2.300 -8.709 -12.006 1.00 98.69 179 HIS A N 1
ATOM 1399 C CA . HIS A 1 179 ? 1.838 -9.768 -11.125 1.00 98.69 179 HIS A CA 1
ATOM 1400 C C . HIS A 1 179 ? 2.720 -9.836 -9.878 1.00 98.69 179 HIS A C 1
ATOM 1402 O O . HIS A 1 179 ? 3.947 -9.927 -9.979 1.00 98.69 179 HIS A O 1
ATOM 1408 N N . PHE A 1 180 ? 2.086 -9.800 -8.709 1.00 98.69 180 PHE A N 1
ATOM 1409 C CA . PHE A 1 180 ? 2.729 -9.980 -7.415 1.00 98.69 180 PHE A CA 1
ATOM 1410 C C . PHE A 1 180 ? 2.215 -11.262 -6.776 1.00 98.69 180 PHE A C 1
ATOM 1412 O O . PHE A 1 180 ? 1.024 -11.378 -6.492 1.00 98.69 180 PHE A O 1
ATOM 1419 N N . ILE A 1 181 ? 3.124 -12.199 -6.528 1.00 98.69 181 ILE A N 1
ATOM 1420 C CA . ILE A 1 181 ? 2.833 -13.470 -5.865 1.00 98.69 181 ILE A CA 1
ATOM 1421 C C . ILE A 1 181 ? 3.491 -13.430 -4.494 1.00 98.69 181 ILE A C 1
ATOM 1423 O O . ILE A 1 181 ? 4.712 -13.321 -4.404 1.00 98.69 181 ILE A O 1
ATOM 1427 N N . SER A 1 182 ? 2.702 -13.519 -3.431 1.00 98.50 182 SER A N 1
ATOM 1428 C CA . SER A 1 182 ? 3.173 -13.399 -2.053 1.00 98.50 182 SER A CA 1
ATOM 1429 C C . SER A 1 182 ? 2.822 -14.628 -1.230 1.00 98.50 182 SER A C 1
ATOM 1431 O O . SER A 1 182 ? 1.731 -15.173 -1.360 1.00 98.50 182 SER A O 1
ATOM 1433 N N . ASN A 1 183 ? 3.709 -15.051 -0.331 1.00 98.25 183 ASN A N 1
ATOM 1434 C CA . ASN A 1 183 ? 3.418 -16.155 0.593 1.00 98.25 183 ASN A CA 1
ATOM 1435 C C . ASN A 1 183 ? 2.532 -15.749 1.791 1.00 98.25 183 ASN A C 1
ATOM 1437 O O . ASN A 1 183 ? 2.123 -16.607 2.571 1.00 98.25 183 ASN A O 1
ATOM 1441 N N . LYS A 1 184 ? 2.271 -14.448 1.964 1.00 98.00 184 LYS A N 1
ATOM 1442 C CA . LYS A 1 184 ? 1.467 -13.845 3.043 1.00 98.00 184 LYS A CA 1
ATOM 1443 C C . LYS A 1 184 ? 0.676 -12.642 2.509 1.00 98.00 184 LYS A C 1
ATOM 1445 O O . LYS A 1 184 ? 1.050 -12.113 1.458 1.00 98.00 184 LYS A O 1
ATOM 1450 N N . PRO A 1 185 ? -0.376 -12.170 3.201 1.00 97.31 185 PRO A N 1
ATOM 1451 C CA . PRO A 1 185 ? -1.117 -10.994 2.762 1.00 97.31 185 PRO A CA 1
ATOM 1452 C C . PRO A 1 185 ? -0.227 -9.761 2.593 1.00 97.31 185 PRO A C 1
ATOM 1454 O O . PRO A 1 185 ? 0.676 -9.498 3.391 1.00 97.31 185 PRO A O 1
ATOM 1457 N N . LEU A 1 186 ? -0.540 -8.986 1.562 1.00 97.19 186 LEU A N 1
ATOM 1458 C CA . LEU A 1 186 ? 0.014 -7.670 1.286 1.00 97.19 186 LEU A CA 1
ATOM 1459 C C . LEU A 1 186 ? -1.110 -6.650 1.179 1.00 97.19 186 LEU A C 1
ATOM 1461 O O . LEU A 1 186 ? -2.203 -6.957 0.691 1.00 97.19 186 LEU A O 1
ATOM 1465 N N . THR A 1 187 ? -0.788 -5.409 1.517 1.00 97.38 187 THR A N 1
ATOM 1466 C CA . THR A 1 187 ? -1.536 -4.264 1.009 1.00 97.38 187 THR A CA 1
ATOM 1467 C C . THR A 1 187 ? -0.859 -3.804 -0.276 1.00 97.38 187 THR A C 1
ATOM 1469 O O . THR A 1 187 ? 0.307 -3.406 -0.269 1.00 97.38 187 THR A O 1
ATOM 1472 N N . VAL A 1 188 ? -1.595 -3.876 -1.385 1.00 97.56 188 VAL A N 1
ATOM 1473 C CA . VAL A 1 188 ? -1.140 -3.441 -2.710 1.00 97.56 188 VAL A CA 1
ATOM 1474 C C . VAL A 1 188 ? -1.968 -2.235 -3.121 1.00 97.56 188 VAL A C 1
ATOM 1476 O O . VAL A 1 188 ? -3.181 -2.340 -3.283 1.00 97.56 188 VAL A O 1
ATOM 1479 N N . ILE A 1 189 ? -1.323 -1.083 -3.281 1.00 95.88 189 ILE A N 1
ATOM 1480 C CA . ILE A 1 189 ? -1.967 0.146 -3.752 1.00 95.88 189 ILE A CA 1
ATOM 1481 C C . ILE A 1 189 ? -1.368 0.485 -5.108 1.00 95.88 189 ILE A C 1
ATOM 1483 O O . ILE A 1 189 ? -0.162 0.640 -5.232 1.00 95.88 189 ILE A O 1
ATOM 1487 N N . THR A 1 190 ? -2.199 0.592 -6.132 1.00 95.94 190 THR A N 1
ATOM 1488 C CA . THR A 1 190 ? -1.783 0.814 -7.520 1.00 95.94 190 THR A CA 1
ATOM 1489 C C . THR A 1 190 ? -2.386 2.098 -8.054 1.00 95.94 190 THR A C 1
ATOM 1491 O O . THR A 1 190 ? -3.420 2.555 -7.561 1.00 95.94 190 THR A O 1
ATOM 1494 N N . GLY A 1 191 ? -1.760 2.681 -9.069 1.00 92.94 191 GLY A N 1
ATOM 1495 C CA . GLY A 1 191 ? -2.248 3.922 -9.631 1.00 92.94 191 GLY A CA 1
ATOM 1496 C C . GLY A 1 191 ? -1.520 4.421 -10.866 1.00 92.94 191 GLY A C 1
ATOM 1497 O O . GLY A 1 191 ? -0.601 3.795 -11.405 1.00 92.94 191 GLY A O 1
ATOM 1498 N N . HIS A 1 192 ? -1.965 5.593 -11.303 1.00 92.56 192 HIS A N 1
ATOM 1499 C CA . HIS A 1 192 ? -1.395 6.343 -12.408 1.00 92.56 192 HIS A CA 1
ATOM 1500 C C . HIS A 1 192 ? -1.566 7.844 -12.143 1.00 92.56 192 HIS A C 1
ATOM 1502 O O . HIS A 1 192 ? -2.666 8.294 -11.836 1.00 92.56 192 HIS A O 1
ATOM 1508 N N . GLN A 1 193 ? -0.507 8.642 -12.294 1.00 90.38 193 GLN A N 1
ATOM 1509 C CA . GLN A 1 193 ? -0.554 10.086 -12.006 1.00 90.38 193 GLN A CA 1
ATOM 1510 C C . GLN A 1 193 ? -1.427 10.893 -12.980 1.00 90.38 193 GLN A C 1
ATOM 1512 O O . GLN A 1 193 ? -1.823 12.017 -12.704 1.00 90.38 193 GLN A O 1
ATOM 1517 N N . CYS A 1 194 ? -1.630 10.378 -14.186 1.00 87.00 194 CYS A N 1
ATOM 1518 C CA . CYS A 1 194 ? 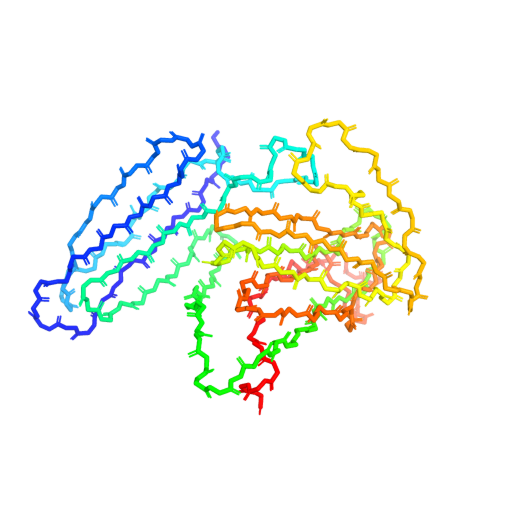-2.308 11.109 -15.256 1.00 87.00 194 CYS A CA 1
ATOM 1519 C C . CYS A 1 194 ? -2.841 10.144 -16.323 1.00 87.00 194 CYS A C 1
ATOM 1521 O O . CYS A 1 194 ? -2.183 9.931 -17.342 1.00 87.00 194 CYS A O 1
ATOM 1523 N N . GLY A 1 195 ? -3.959 9.472 -16.050 1.00 81.00 195 GLY A N 1
ATOM 1524 C CA . GLY A 1 195 ? -4.498 8.455 -16.956 1.00 81.00 195 GLY A CA 1
ATOM 1525 C C . GLY A 1 195 ? -5.077 9.043 -18.242 1.00 81.00 195 GLY A C 1
ATOM 1526 O O . GLY A 1 195 ? -5.726 10.084 -18.179 1.00 81.00 195 GLY A O 1
ATOM 1527 N N . SER A 1 196 ? -4.840 8.397 -19.393 1.00 75.25 196 SER A N 1
ATOM 1528 C CA . SER A 1 196 ? -5.405 8.832 -20.679 1.00 75.25 196 SER A CA 1
ATOM 1529 C C . SER A 1 196 ? -6.847 8.402 -20.902 1.00 75.25 196 SER A C 1
ATOM 1531 O O . SER A 1 196 ? -7.195 7.237 -20.731 1.00 75.25 196 SER A O 1
ATOM 1533 N N . THR A 1 197 ? -7.667 9.350 -21.353 1.00 69.88 197 THR A N 1
ATOM 1534 C CA . THR A 1 197 ? -8.940 9.085 -22.030 1.00 69.88 197 THR A CA 1
ATOM 1535 C C . THR A 1 197 ? -8.743 9.216 -23.546 1.00 69.88 197 THR A C 1
ATOM 1537 O O . THR A 1 197 ? -7.792 9.873 -23.977 1.00 69.88 197 THR A O 1
ATOM 1540 N N . PRO A 1 198 ? -9.611 8.621 -24.383 1.00 68.19 198 PRO A N 1
ATOM 1541 C CA . PRO A 1 198 ? -9.545 8.805 -25.837 1.00 68.19 198 PRO A CA 1
ATOM 1542 C C . PRO A 1 198 ? -9.500 10.282 -26.274 1.00 68.19 198 PRO A C 1
ATOM 1544 O O . PRO A 1 198 ? -8.803 10.614 -27.228 1.00 68.19 198 PRO A O 1
ATOM 1547 N N . ASP A 1 199 ? -10.150 11.172 -25.519 1.00 65.94 199 ASP A N 1
ATOM 1548 C CA . ASP A 1 199 ? -10.248 12.607 -25.820 1.00 65.94 199 ASP A CA 1
ATOM 1549 C C . ASP A 1 199 ? -9.061 13.439 -25.288 1.00 65.94 199 ASP A C 1
ATOM 1551 O O . ASP A 1 199 ? -8.987 14.648 -25.522 1.00 65.94 199 ASP A O 1
ATOM 1555 N N . MET A 1 200 ? -8.096 12.829 -24.582 1.00 67.31 200 MET A N 1
ATOM 1556 C CA . MET A 1 200 ? -6.982 13.569 -23.962 1.00 67.31 200 MET A CA 1
ATOM 1557 C C . MET A 1 200 ? -6.021 14.230 -24.958 1.00 67.31 200 MET A C 1
ATOM 1559 O O . MET A 1 200 ? -5.239 15.101 -24.570 1.00 67.31 200 MET A O 1
ATOM 1563 N N . ILE A 1 201 ? -6.068 13.830 -26.232 1.00 66.50 201 ILE A N 1
ATOM 1564 C CA . ILE A 1 201 ? -5.329 14.494 -27.313 1.00 66.50 201 ILE A CA 1
ATOM 1565 C C . ILE A 1 201 ? -5.895 15.904 -27.558 1.00 66.50 201 ILE A C 1
ATOM 1567 O O . ILE A 1 201 ? -5.140 16.823 -27.870 1.00 66.50 201 ILE A O 1
ATOM 1571 N N . GLU A 1 202 ? -7.204 16.090 -27.371 1.00 63.78 202 GLU A N 1
ATOM 1572 C CA . GLU A 1 202 ? -7.913 17.346 -27.637 1.00 63.78 202 GLU A CA 1
ATOM 1573 C C . GLU A 1 202 ? -8.088 18.201 -26.373 1.00 63.78 202 GLU A C 1
ATOM 1575 O O . GLU A 1 202 ? -8.050 19.431 -26.440 1.00 63.78 202 GLU A O 1
ATOM 1580 N N . MET A 1 203 ? -8.211 17.566 -25.201 1.00 66.81 203 MET A N 1
ATOM 1581 C CA . MET A 1 203 ? -8.291 18.239 -23.904 1.00 66.81 203 MET A CA 1
ATOM 1582 C C . MET A 1 203 ? -7.237 17.688 -22.937 1.00 66.81 203 MET A C 1
ATOM 1584 O O . MET A 1 203 ? -7.377 16.565 -22.458 1.00 66.81 203 MET A O 1
ATOM 1588 N N . PRO A 1 204 ? -6.203 18.467 -22.558 1.00 65.69 204 PRO A N 1
ATOM 1589 C CA . PRO A 1 204 ? -5.137 18.006 -21.670 1.00 65.69 204 PRO A CA 1
ATOM 1590 C C . PRO A 1 204 ? -5.577 17.957 -20.194 1.00 65.69 204 PRO A C 1
ATOM 1592 O O . PRO A 1 204 ? -4.827 18.371 -19.308 1.00 65.69 204 PRO A O 1
ATOM 1595 N N . SER A 1 205 ? -6.782 17.466 -19.914 1.00 73.12 205 SER A N 1
ATOM 1596 C CA . SER A 1 205 ? -7.261 17.112 -18.581 1.00 73.12 205 SER A CA 1
ATOM 1597 C C . SER A 1 205 ? -6.839 15.687 -18.266 1.00 73.12 205 SER A C 1
ATOM 1599 O O . SER A 1 205 ? -7.102 14.795 -19.064 1.00 73.12 205 SER A O 1
ATOM 1601 N N . CYS A 1 206 ? -6.224 15.452 -17.111 1.00 76.94 206 CYS A N 1
ATOM 1602 C CA . CYS A 1 206 ? -6.002 14.091 -16.652 1.00 76.94 206 CYS A CA 1
ATOM 1603 C C . CYS A 1 206 ? -6.471 13.883 -15.230 1.00 76.94 206 CYS A C 1
ATOM 1605 O O . CYS A 1 206 ? -6.539 14.820 -14.434 1.00 76.94 206 CYS A O 1
ATOM 1607 N N . HIS A 1 207 ? -6.792 12.626 -14.953 1.00 78.81 207 HIS A N 1
ATOM 1608 C CA . HIS A 1 207 ? -7.219 12.169 -13.649 1.00 78.81 207 HIS A CA 1
ATOM 1609 C C . HIS A 1 207 ? -6.137 11.267 -13.069 1.00 78.81 207 HIS A C 1
ATOM 1611 O O . HIS A 1 207 ? -5.616 10.375 -13.749 1.00 78.81 207 HIS A O 1
ATOM 1617 N N . GLU A 1 208 ? -5.787 11.534 -11.817 1.00 85.56 208 GLU A N 1
ATOM 1618 C CA . GLU A 1 208 ? -5.024 10.592 -11.014 1.00 85.56 208 GLU A CA 1
ATOM 1619 C C . GLU A 1 208 ? -5.903 9.376 -10.718 1.00 85.56 208 GLU A C 1
ATOM 1621 O O . GLU A 1 208 ? -7.113 9.483 -10.509 1.00 85.56 208 GLU A O 1
ATOM 1626 N N . MET A 1 209 ? -5.284 8.205 -10.719 1.00 87.19 209 MET A N 1
ATOM 1627 C CA . MET A 1 209 ? -5.911 6.949 -10.344 1.00 87.19 209 MET A CA 1
ATOM 1628 C C . MET A 1 209 ? -5.143 6.383 -9.163 1.00 87.19 209 MET A C 1
ATOM 1630 O O . MET A 1 209 ? -3.920 6.277 -9.227 1.00 87.19 209 MET A O 1
ATOM 1634 N N . GLN A 1 210 ? -5.859 5.991 -8.114 1.00 89.56 210 GLN A N 1
ATOM 1635 C CA . GLN A 1 210 ? -5.306 5.259 -6.985 1.00 89.56 210 GLN A CA 1
ATOM 1636 C C . GLN A 1 210 ? -6.359 4.284 -6.463 1.00 89.56 210 GLN A C 1
ATOM 1638 O O . GLN A 1 210 ? -7.511 4.661 -6.257 1.00 89.56 210 GLN A O 1
ATOM 1643 N N . LEU A 1 211 ? -5.962 3.036 -6.238 1.00 91.06 211 LEU A N 1
ATOM 1644 C CA . LEU A 1 211 ? -6.832 1.992 -5.709 1.00 91.06 211 LEU A CA 1
ATOM 1645 C C . LEU A 1 211 ? -6.017 1.011 -4.868 1.00 91.06 211 LEU A C 1
ATOM 1647 O O . LEU A 1 211 ? -4.909 0.637 -5.249 1.00 91.06 211 LEU A O 1
ATOM 1651 N N . GLN A 1 212 ? -6.588 0.553 -3.757 1.00 95.00 212 GLN A N 1
ATOM 1652 C CA . GLN A 1 212 ? -6.097 -0.631 -3.061 1.00 95.00 212 GLN A CA 1
ATOM 1653 C C . GLN A 1 212 ? -6.675 -1.889 -3.721 1.00 95.00 212 GLN A C 1
ATOM 1655 O O . GLN A 1 212 ? -7.892 -2.052 -3.788 1.00 95.00 212 GLN A O 1
ATOM 1660 N N . VAL A 1 213 ? -5.808 -2.771 -4.215 1.00 95.56 213 VAL A N 1
ATOM 1661 C CA . VAL A 1 213 ? -6.189 -4.013 -4.898 1.00 95.56 213 VAL A CA 1
ATOM 1662 C C . VAL A 1 213 ? -6.254 -5.148 -3.883 1.00 95.56 213 VAL A C 1
ATOM 1664 O O . VAL A 1 213 ? -5.287 -5.402 -3.161 1.00 95.56 213 VAL A O 1
ATOM 1667 N N . SER A 1 214 ? -7.392 -5.837 -3.827 1.00 95.56 214 SER A N 1
ATOM 1668 C CA . SER A 1 214 ? -7.562 -7.046 -3.021 1.00 95.56 214 SER A CA 1
ATOM 1669 C C . SER A 1 214 ? -6.908 -8.259 -3.702 1.00 95.56 214 SER A C 1
ATOM 1671 O O . SER A 1 214 ? -6.768 -8.269 -4.930 1.00 95.56 214 SER A O 1
ATOM 1673 N N . PRO A 1 215 ? -6.507 -9.297 -2.945 1.00 96.88 215 PRO A N 1
ATOM 1674 C CA . PRO A 1 215 ? -5.965 -10.511 -3.548 1.00 96.88 215 PRO A CA 1
ATOM 1675 C C . PRO A 1 215 ? -7.011 -11.200 -4.432 1.00 96.88 215 PRO A C 1
ATOM 1677 O O . PRO A 1 215 ? -8.207 -11.160 -4.136 1.00 96.88 215 PRO A O 1
ATOM 1680 N N . THR A 1 216 ? -6.561 -11.889 -5.478 1.00 96.75 216 THR A N 1
ATOM 1681 C CA . THR A 1 216 ? -7.419 -12.519 -6.504 1.00 96.75 216 THR A CA 1
ATOM 1682 C C . THR A 1 216 ? -8.398 -13.553 -5.958 1.00 96.75 216 THR A C 1
ATOM 1684 O O . THR A 1 216 ? -9.440 -13.783 -6.557 1.00 96.75 216 THR A O 1
ATOM 1687 N N . ILE A 1 217 ? -8.120 -14.133 -4.788 1.00 95.12 217 ILE A N 1
ATOM 1688 C CA . ILE A 1 217 ? -9.044 -15.039 -4.090 1.00 95.12 217 ILE A CA 1
ATOM 1689 C C . ILE A 1 217 ? -10.384 -14.377 -3.711 1.00 95.12 217 ILE A C 1
ATOM 1691 O O . ILE A 1 217 ? -11.346 -15.066 -3.390 1.00 95.12 217 ILE A O 1
ATOM 1695 N N . THR A 1 218 ? -10.452 -13.044 -3.727 1.00 91.88 218 THR A N 1
ATOM 1696 C CA . THR A 1 218 ? -11.660 -12.270 -3.389 1.00 91.88 218 THR A CA 1
ATOM 1697 C C . THR A 1 218 ? -12.460 -11.786 -4.596 1.00 91.88 218 THR A C 1
ATOM 1699 O O . THR A 1 218 ? -13.437 -11.063 -4.400 1.00 91.88 218 THR A O 1
ATOM 1702 N N . TRP A 1 219 ? -12.018 -12.106 -5.813 1.00 89.88 219 TRP A N 1
ATOM 1703 C CA . TRP A 1 219 ? -12.611 -11.602 -7.054 1.00 89.88 219 TRP A CA 1
ATOM 1704 C C . TRP A 1 219 ? -13.824 -12.420 -7.501 1.00 89.88 219 TRP A C 1
ATOM 1706 O O . TRP A 1 219 ? -13.863 -13.642 -7.227 1.00 89.88 219 TRP A O 1
#